Protein AF-A0A7X5Q384-F1 (afdb_monomer_lite)

pLDDT: mean 80.19, std 17.69, range [38.03, 97.31]

Secondary structure (DSSP, 8-state):
-------PPPP--THHHHHHHHHHHHHHHHHHHHHHHHHHHHHHHHSS--HHHHTT----HHHHHHHHHHHHHHHHHHHHHHHHHHHHHHHHHHHHHH-TTS-HHHHHHHHHH--TT--HHHHHHHHHHH--SHHHHHHHHHHHHHH--THHHHHHHHHHHHHHHHHHHHHHHHHHTHHHHHHHHHTTS--HHHHHHHHHHHHHS---HHHHHHHHHHHS-HHHHHHHHHHHHHHHHHHHHSSS-SS-TT--

Foldseek 3Di:
DDDDDDDDDDDDDPVVVVVVVVVVVVVVVVVVVVVVVVVVVVVVVVPPPDVVVVVVPPDDPVNVVVVVVVVVVVVVVVVVVVVLLVQLLVLLVVLCVVPVVSDSVLLVVLLVVDDPPDALVRNLVSLCVSPVQLLSSLSSLVSVLSSDDDPSNVSSVVNSVVSCVVCVLSNLLLVLLQVLLVVLVVVVLHHSSVLSVVLCCCLVDPDDPVVVLVVLCVSDPPVCSVVNVVSNVVSQVSLVPDPHRSDDPVSD

Sequence (252 aa):
MQDDFSTSPIEPTDASRIQKHQRADARKMSIAQEASKINMIKYGNEAAFNPVMMSRRFETLEEKRRREIDKKELEKAEDKKILAIEKVEEIAEEFNKRNAELEKRSLQLLYSHIKESDSQEEILRKAMQLFPDHSLADEALEFLDEATAGDLKGKVAQAKENLNETYGREVRAGRNINAQAQAFSEEGLGTPTGLRDLYRDITGNPRDATTLFGELNEMFNYEKMNTAIDFILHSLGADLKSKGPSIAPGEL

Radius of gyration: 35.06 Å; chains: 1; bounding box: 66×93×84 Å

Structure (mmCIF, N/CA/C/O backbone):
data_AF-A0A7X5Q384-F1
#
_entry.id   AF-A0A7X5Q384-F1
#
loop_
_atom_site.group_PDB
_atom_site.id
_atom_site.type_symbol
_atom_site.label_atom_id
_atom_site.label_alt_id
_atom_site.label_comp_id
_atom_site.label_asym_id
_atom_site.label_entity_id
_atom_site.label_seq_id
_atom_site.pdbx_PDB_ins_code
_atom_site.Cartn_x
_atom_site.Cartn_y
_atom_site.Cartn_z
_atom_site.occupancy
_atom_site.B_iso_or_equiv
_atom_site.auth_seq_id
_atom_site.auth_comp_id
_atom_site.auth_asym_id
_atom_site.auth_atom_id
_atom_site.pdbx_PDB_model_num
ATOM 1 N N . MET A 1 1 ? -32.090 -75.693 -30.589 1.00 39.69 1 MET A N 1
ATOM 2 C CA . MET A 1 1 ? -31.154 -75.841 -29.455 1.00 39.69 1 MET A CA 1
ATOM 3 C C . MET A 1 1 ? -30.911 -74.435 -28.940 1.00 39.69 1 MET A C 1
ATOM 5 O O . MET A 1 1 ? -30.371 -73.653 -29.705 1.00 39.69 1 MET A O 1
ATOM 9 N N . GLN A 1 2 ? -31.703 -74.028 -27.942 1.00 38.94 2 GLN A N 1
ATOM 10 C CA . GLN A 1 2 ? -31.341 -73.938 -26.506 1.00 38.94 2 GLN A CA 1
ATOM 11 C C . GLN A 1 2 ? -30.552 -72.652 -26.220 1.00 38.94 2 GLN A C 1
ATOM 13 O O . GLN A 1 2 ? -29.577 -72.402 -26.914 1.00 38.94 2 GLN A O 1
ATOM 18 N N . ASP A 1 3 ? -30.822 -71.828 -25.215 1.00 38.03 3 ASP A N 1
ATOM 19 C CA . ASP A 1 3 ? -31.974 -71.562 -24.342 1.00 38.03 3 ASP A CA 1
ATOM 20 C C . ASP A 1 3 ? -31.672 -70.188 -23.709 1.00 38.03 3 ASP A C 1
ATOM 22 O O . ASP A 1 3 ? -30.517 -69.892 -23.390 1.00 38.03 3 ASP A O 1
ATOM 26 N N . ASP A 1 4 ? -32.702 -69.359 -23.552 1.00 44.03 4 ASP A N 1
ATOM 27 C CA . ASP A 1 4 ? -32.692 -68.101 -22.798 1.00 44.03 4 ASP A CA 1
ATOM 28 C C . ASP A 1 4 ? -32.546 -68.378 -21.292 1.00 44.03 4 ASP A C 1
ATOM 30 O O . ASP A 1 4 ? -33.297 -69.183 -20.743 1.00 44.03 4 ASP A O 1
ATOM 34 N N . PHE A 1 5 ? -31.679 -67.643 -20.588 1.00 40.75 5 PHE A N 1
ATOM 35 C CA . PHE A 1 5 ? -31.782 -67.494 -19.130 1.00 40.75 5 PHE A CA 1
ATOM 36 C C . PHE A 1 5 ? -31.610 -66.034 -18.706 1.00 40.75 5 PHE A C 1
ATOM 38 O O . PHE A 1 5 ? -30.516 -65.524 -18.475 1.00 40.75 5 PHE A O 1
ATOM 45 N N . SER A 1 6 ? -32.765 -65.385 -18.576 1.00 38.75 6 SER A N 1
ATOM 46 C CA . SER A 1 6 ? -33.005 -64.195 -17.765 1.00 38.75 6 SER A CA 1
ATOM 47 C C . SER A 1 6 ? -32.899 -64.559 -16.278 1.00 38.75 6 SER A C 1
ATOM 49 O O . SER A 1 6 ? -33.625 -65.427 -15.795 1.00 38.75 6 SER A O 1
ATOM 51 N N . THR A 1 7 ? -32.012 -63.895 -15.532 1.00 40.41 7 THR A N 1
ATOM 52 C CA . THR A 1 7 ? -31.977 -63.953 -14.061 1.00 40.41 7 THR A CA 1
ATOM 53 C C . THR A 1 7 ? -32.490 -62.642 -13.477 1.00 40.41 7 THR A C 1
ATOM 55 O O . THR A 1 7 ? -31.772 -61.643 -13.423 1.00 40.41 7 THR A O 1
ATOM 58 N N . SER A 1 8 ? -33.746 -62.659 -13.035 1.00 42.25 8 SER A N 1
ATOM 59 C CA . SER A 1 8 ? -34.375 -61.608 -12.231 1.00 42.25 8 SER A CA 1
ATOM 60 C C . SER A 1 8 ? -33.854 -61.638 -10.779 1.00 42.25 8 SER A C 1
ATOM 62 O O . SER A 1 8 ? -33.733 -62.727 -10.213 1.00 42.25 8 SER A O 1
ATOM 64 N N . PRO A 1 9 ? -33.574 -60.490 -10.132 1.00 42.88 9 PRO A N 1
ATOM 65 C CA . PRO A 1 9 ? -33.229 -60.447 -8.711 1.00 42.88 9 PRO A CA 1
ATOM 66 C C . PRO A 1 9 ? -34.453 -60.685 -7.815 1.00 42.88 9 PRO A C 1
ATOM 68 O O . PRO A 1 9 ? -35.505 -60.076 -7.988 1.00 42.88 9 PRO A O 1
ATOM 71 N N . ILE A 1 10 ? -34.272 -61.575 -6.845 1.00 49.94 10 ILE A N 1
ATOM 72 C CA . ILE A 1 10 ? -35.254 -62.074 -5.877 1.00 49.94 10 ILE A CA 1
ATOM 73 C C . ILE A 1 10 ? -35.713 -60.943 -4.939 1.00 49.94 10 ILE A C 1
ATOM 75 O O . ILE A 1 10 ? -34.891 -60.320 -4.263 1.00 49.94 10 ILE A O 1
ATOM 79 N N . GLU A 1 11 ? -37.024 -60.699 -4.867 1.00 50.66 11 GLU A N 1
ATOM 80 C CA . GLU A 1 11 ? -37.616 -59.777 -3.893 1.00 50.66 11 GLU A CA 1
ATOM 81 C C . GLU A 1 11 ? -37.444 -60.292 -2.448 1.00 50.66 11 GLU A C 1
ATOM 83 O O . GLU A 1 11 ? -37.619 -61.485 -2.179 1.00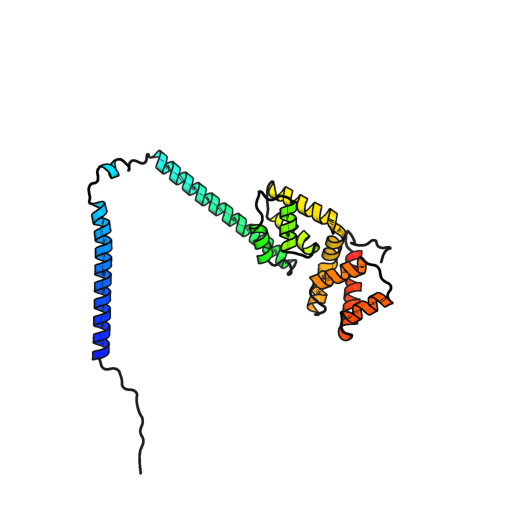 50.66 11 GLU A O 1
ATOM 88 N N . PRO A 1 12 ? -37.129 -59.416 -1.475 1.00 46.78 12 PRO A N 1
ATOM 89 C CA . PRO A 1 12 ? -36.990 -59.816 -0.083 1.00 46.78 12 PRO A CA 1
ATOM 90 C C . PRO A 1 12 ? -38.361 -60.139 0.532 1.00 46.78 12 PRO A C 1
ATOM 92 O O . PRO A 1 12 ? -39.192 -59.257 0.737 1.00 46.78 12 PRO A O 1
ATOM 95 N N . THR A 1 13 ? -38.558 -61.410 0.883 1.00 62.38 13 THR A N 1
ATOM 96 C CA . THR A 1 13 ? -39.747 -61.953 1.564 1.00 62.38 13 THR A CA 1
ATOM 97 C C . THR A 1 13 ? -40.137 -61.187 2.840 1.00 62.38 13 THR A C 1
ATOM 99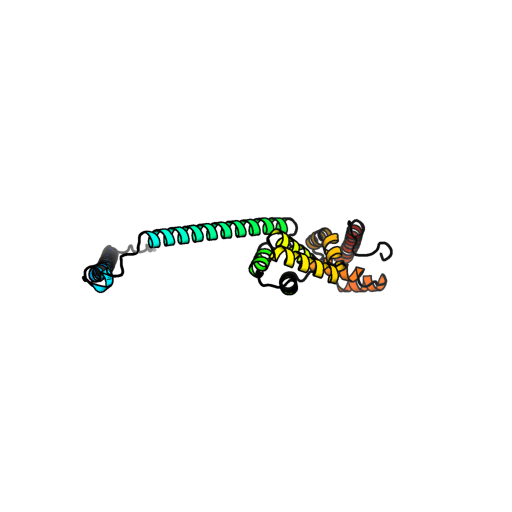 O O . THR A 1 13 ? -39.269 -60.754 3.615 1.00 62.38 13 THR A O 1
ATOM 102 N N . ASP A 1 14 ? -41.451 -61.114 3.094 1.00 57.09 14 ASP A N 1
ATOM 103 C CA . ASP A 1 14 ? -42.137 -60.390 4.183 1.00 57.09 14 ASP A CA 1
ATOM 104 C C . ASP A 1 14 ? -41.567 -60.610 5.595 1.00 57.09 14 ASP A C 1
ATOM 106 O O . ASP A 1 14 ? -41.603 -59.705 6.434 1.00 57.09 14 ASP A O 1
ATOM 110 N N . ALA A 1 15 ? -40.948 -61.763 5.863 1.00 54.31 15 ALA A N 1
ATOM 111 C CA . ALA A 1 15 ? -40.313 -62.057 7.149 1.00 54.31 15 ALA A CA 1
ATOM 112 C C . ALA A 1 15 ? -39.192 -61.059 7.517 1.00 54.31 15 ALA A C 1
ATOM 114 O O . ALA A 1 15 ? -39.023 -60.703 8.686 1.00 54.31 15 ALA A O 1
ATOM 115 N N . SER A 1 16 ? -38.458 -60.545 6.523 1.00 56.91 16 SER A N 1
ATOM 116 C CA . SER A 1 16 ? -37.367 -59.581 6.738 1.00 56.91 16 SER A CA 1
ATOM 117 C C . SER A 1 16 ? -37.870 -58.174 7.094 1.00 56.91 16 SER A C 1
ATOM 119 O O . SER A 1 16 ? -37.234 -57.455 7.873 1.00 56.91 16 SER A O 1
ATOM 121 N N . ARG A 1 17 ? -39.046 -57.788 6.577 1.00 56.91 17 ARG A N 1
ATOM 122 C CA . ARG A 1 17 ? -39.712 -56.513 6.886 1.00 56.91 17 ARG A CA 1
ATOM 123 C C . ARG A 1 17 ? -40.317 -56.534 8.287 1.00 56.91 17 ARG A C 1
ATOM 125 O O . ARG A 1 17 ? -40.135 -55.575 9.036 1.00 56.91 17 ARG A O 1
ATOM 132 N N . ILE A 1 18 ? -40.934 -57.651 8.675 1.00 57.88 18 ILE A N 1
ATOM 133 C CA . ILE A 1 18 ? -41.519 -57.836 10.011 1.00 57.88 18 ILE A CA 1
ATOM 134 C C . ILE A 1 18 ? -40.429 -57.777 11.094 1.00 57.88 18 ILE A C 1
ATOM 136 O O . ILE A 1 18 ? -40.592 -57.083 12.098 1.00 57.88 18 ILE A O 1
ATOM 140 N N . GLN A 1 19 ? -39.270 -58.405 10.870 1.00 61.34 19 GLN A N 1
ATOM 141 C CA . GLN A 1 19 ? -38.171 -58.384 11.843 1.00 61.34 19 GLN A CA 1
ATOM 142 C C . GLN A 1 19 ? -37.523 -56.993 11.992 1.00 61.34 19 GLN A C 1
ATOM 144 O O . GLN A 1 19 ? -37.125 -56.606 13.095 1.00 61.34 19 GLN A O 1
ATOM 149 N N . LYS A 1 20 ? -37.439 -56.206 10.908 1.00 58.88 20 LYS A N 1
ATOM 150 C CA . LYS A 1 20 ? -36.973 -54.809 10.970 1.00 58.88 20 LYS A CA 1
ATOM 151 C C . LYS A 1 20 ? -37.952 -53.908 11.725 1.00 58.88 20 LYS A C 1
ATOM 153 O O . LYS A 1 20 ? -37.496 -53.103 12.537 1.00 58.88 20 LYS A O 1
ATOM 158 N N . HIS A 1 21 ? -39.259 -54.070 11.513 1.00 57.31 21 HIS A N 1
ATOM 159 C CA . HIS A 1 21 ? -40.277 -53.314 12.249 1.00 57.31 21 HIS A CA 1
ATOM 160 C C . HIS A 1 21 ? -40.261 -53.632 13.748 1.00 57.31 21 HIS A C 1
ATOM 162 O O . HIS A 1 21 ? -40.163 -52.714 14.557 1.00 57.31 21 HIS A O 1
ATOM 168 N N . GLN A 1 22 ? -40.197 -54.912 14.127 1.00 62.97 22 GLN A N 1
ATOM 169 C CA . GLN A 1 22 ? -40.123 -55.309 15.540 1.00 62.97 22 GLN A CA 1
ATOM 170 C C . GLN A 1 22 ? -38.880 -54.750 16.255 1.00 62.97 22 GLN A C 1
ATOM 172 O O . GLN A 1 22 ? -38.960 -54.319 17.405 1.00 62.97 22 GLN A O 1
ATOM 177 N N . ARG A 1 23 ? -37.723 -54.694 15.577 1.00 61.34 23 ARG A N 1
ATOM 178 C CA . ARG A 1 23 ? -36.500 -54.086 16.138 1.00 61.34 23 ARG A CA 1
ATOM 179 C C . ARG A 1 23 ? -36.587 -52.563 16.249 1.00 61.34 23 ARG A C 1
ATOM 181 O O . ARG A 1 23 ? -36.025 -51.995 17.187 1.00 61.34 23 ARG A O 1
ATOM 188 N N . ALA A 1 24 ? -37.265 -51.901 15.313 1.00 61.38 24 ALA A N 1
ATOM 189 C CA . ALA A 1 24 ? -37.484 -50.459 15.366 1.00 61.38 24 ALA A CA 1
ATOM 190 C C . ALA A 1 24 ? -38.430 -50.078 16.516 1.00 61.38 24 ALA A C 1
ATOM 192 O O . ALA A 1 24 ? -38.145 -49.128 17.247 1.00 61.38 24 ALA A O 1
ATOM 193 N N . ASP A 1 25 ? -39.491 -50.854 16.732 1.00 63.56 25 ASP A N 1
ATOM 194 C CA . ASP A 1 25 ? -40.452 -50.615 17.811 1.00 63.56 25 ASP A CA 1
ATOM 195 C C . ASP A 1 25 ? -39.852 -50.919 19.191 1.00 63.56 25 ASP A C 1
ATOM 197 O O . ASP A 1 25 ? -40.018 -50.127 20.119 1.00 63.56 25 ASP A O 1
ATOM 201 N N . ALA A 1 26 ? -39.035 -51.973 19.312 1.00 63.28 26 ALA A N 1
ATOM 202 C CA . ALA A 1 26 ? -38.281 -52.254 20.536 1.00 63.28 26 ALA A CA 1
ATOM 203 C C . ALA A 1 26 ? -37.288 -51.128 20.889 1.00 63.28 26 ALA A C 1
ATOM 205 O O . ALA A 1 26 ? -37.165 -50.746 22.055 1.00 63.28 26 ALA A O 1
ATOM 206 N N . ARG A 1 27 ? -36.615 -50.535 19.889 1.00 63.00 27 ARG A N 1
ATOM 207 C CA . ARG A 1 27 ? -35.747 -49.362 20.099 1.00 63.00 27 ARG A CA 1
ATOM 208 C C . ARG A 1 27 ? -36.538 -48.127 20.523 1.00 63.00 27 ARG A C 1
ATOM 210 O O . ARG A 1 27 ? -36.104 -47.428 21.433 1.00 63.00 27 ARG A O 1
ATOM 217 N N . LYS A 1 28 ? -37.700 -47.868 19.917 1.00 59.84 28 LYS A N 1
ATOM 218 C CA . LYS A 1 28 ? -38.568 -46.750 20.321 1.00 59.84 28 LYS A CA 1
ATOM 219 C C . LYS A 1 28 ? -39.090 -46.920 21.750 1.00 59.84 28 LYS A C 1
ATOM 221 O O . LYS A 1 28 ? -39.085 -45.950 22.502 1.00 59.84 28 LYS A O 1
ATOM 226 N N . MET 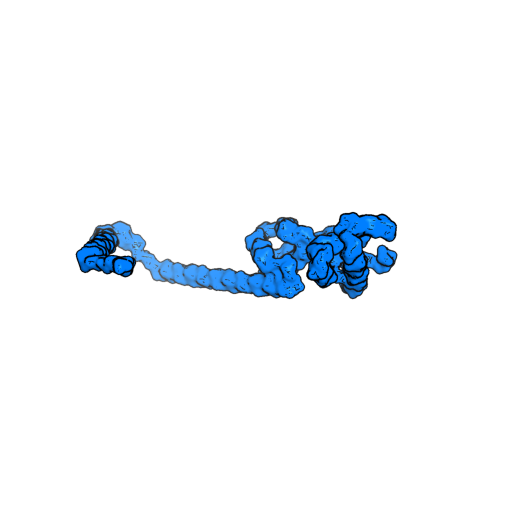A 1 29 ? -39.461 -48.138 22.153 1.00 59.69 29 MET A N 1
ATOM 227 C CA . MET A 1 29 ? -39.846 -48.444 23.538 1.00 59.69 29 MET A CA 1
ATOM 228 C C . MET A 1 29 ? -38.689 -48.256 24.527 1.00 59.69 29 MET A C 1
ATOM 230 O O . MET A 1 29 ? -38.899 -47.692 25.598 1.00 59.69 29 MET A O 1
ATOM 234 N N . SER A 1 30 ? -37.470 -48.664 24.167 1.00 62.75 30 SER A N 1
ATOM 235 C CA . SER A 1 30 ? -36.273 -48.451 24.993 1.00 62.75 30 SER A CA 1
ATOM 236 C C . SER A 1 30 ? -35.958 -46.964 25.178 1.00 62.75 30 SER A C 1
ATOM 238 O O . SER A 1 30 ? -35.746 -46.536 26.310 1.00 62.75 30 SER A O 1
ATOM 240 N N . ILE A 1 31 ? -36.005 -46.167 24.107 1.00 61.47 31 ILE A N 1
ATOM 241 C CA . ILE A 1 31 ? -35.766 -44.716 24.167 1.00 61.47 31 ILE A CA 1
ATOM 242 C C . ILE A 1 31 ? -36.864 -44.019 24.985 1.00 61.47 31 ILE A C 1
ATOM 244 O O . ILE A 1 31 ? -36.569 -43.139 25.791 1.00 61.47 31 ILE A O 1
ATOM 248 N N . ALA A 1 32 ? -38.127 -44.437 24.840 1.00 58.88 32 ALA A N 1
ATOM 249 C CA . ALA A 1 32 ? -39.230 -43.910 25.642 1.00 58.88 32 ALA A CA 1
ATOM 250 C C . ALA A 1 32 ? -39.088 -44.263 27.136 1.00 58.88 32 ALA A C 1
ATOM 252 O O . ALA A 1 32 ? -39.359 -43.423 27.994 1.00 58.88 32 ALA A O 1
ATOM 253 N N . GLN A 1 33 ? -38.611 -45.469 27.466 1.00 56.91 33 GLN A N 1
ATOM 254 C CA . GLN A 1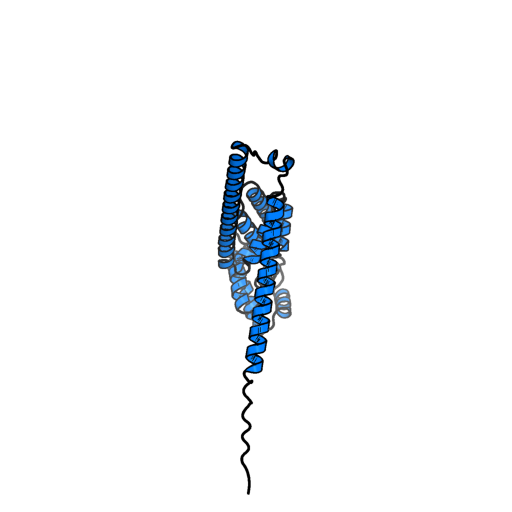 33 ? -38.318 -45.862 28.848 1.00 56.91 33 GLN A CA 1
ATOM 255 C C . GLN A 1 33 ? -37.128 -45.093 29.438 1.00 56.91 33 GLN A C 1
ATOM 257 O O . GLN A 1 33 ? -37.170 -44.720 30.610 1.00 56.91 33 GLN A O 1
ATOM 262 N N . GLU A 1 34 ? -36.089 -44.813 28.652 1.00 53.31 34 GLU A N 1
ATOM 263 C CA . GLU A 1 34 ? -34.950 -43.994 29.083 1.00 53.31 34 GLU A CA 1
ATOM 264 C C . GLU A 1 34 ? -35.347 -42.530 29.296 1.00 53.31 34 GLU A C 1
ATOM 266 O O . GLU A 1 34 ? -35.051 -41.963 30.347 1.00 53.31 34 GLU A O 1
ATOM 271 N N . ALA A 1 35 ? -36.116 -41.944 28.373 1.00 53.41 35 ALA A N 1
ATOM 272 C CA . ALA A 1 35 ? -36.674 -40.602 28.528 1.00 53.41 35 ALA A CA 1
ATOM 273 C C . ALA A 1 35 ? -37.601 -40.504 29.754 1.00 53.41 35 ALA A C 1
ATOM 275 O O . ALA A 1 35 ? -37.563 -39.515 30.489 1.00 53.41 35 ALA A O 1
ATOM 276 N N . SER A 1 36 ? -38.380 -41.557 30.034 1.00 55.72 36 SER A N 1
ATOM 277 C CA . SER A 1 36 ? -39.208 -41.637 31.239 1.00 55.72 36 SER A CA 1
ATOM 278 C C . SER A 1 36 ? -38.366 -41.712 32.514 1.00 55.72 36 SER A C 1
ATOM 280 O O . SER A 1 36 ? -38.717 -41.060 33.493 1.00 55.72 36 SER A O 1
ATOM 282 N N . LYS A 1 37 ? -37.246 -42.450 32.524 1.00 52.47 37 LYS A N 1
ATOM 283 C CA . LYS A 1 37 ? -36.323 -42.504 33.675 1.00 52.47 37 LYS A CA 1
ATOM 284 C C . LYS A 1 37 ? -35.621 -41.167 33.909 1.00 52.47 37 LYS A C 1
ATOM 286 O O . LYS A 1 37 ? -35.511 -40.741 35.054 1.00 52.47 37 LYS A O 1
ATOM 291 N N . ILE A 1 38 ? -35.209 -40.478 32.845 1.00 53.72 38 ILE A N 1
ATOM 292 C CA . ILE A 1 38 ? -34.577 -39.152 32.930 1.00 53.72 38 ILE A CA 1
ATOM 293 C C . ILE A 1 38 ? -35.567 -38.115 33.482 1.00 53.72 38 ILE A C 1
ATOM 295 O O . ILE A 1 38 ? -35.204 -37.330 34.359 1.00 53.72 38 ILE A O 1
ATOM 299 N N . ASN A 1 39 ? -36.834 -38.155 33.051 1.00 51.19 39 ASN A N 1
ATOM 300 C CA . ASN A 1 39 ? -37.877 -37.305 33.629 1.00 51.19 39 ASN A CA 1
ATOM 301 C C . ASN A 1 39 ? -38.172 -37.671 35.092 1.00 51.19 39 ASN A C 1
ATOM 303 O O . ASN A 1 39 ? -38.267 -36.777 35.927 1.00 51.19 39 ASN A O 1
ATOM 307 N N . MET A 1 40 ? -38.240 -38.957 35.447 1.00 47.94 40 MET A N 1
ATOM 308 C CA . MET A 1 40 ? -38.524 -39.380 36.825 1.00 47.94 40 MET A CA 1
ATOM 309 C C . MET A 1 40 ? -37.395 -39.021 37.807 1.00 47.94 40 MET A C 1
ATOM 311 O O . MET A 1 40 ? -37.673 -38.682 38.952 1.00 47.94 40 MET A O 1
ATOM 315 N N . ILE A 1 41 ? -36.132 -39.022 37.362 1.00 54.53 41 ILE A N 1
ATOM 316 C CA . ILE A 1 41 ? -34.984 -38.568 38.168 1.00 54.53 41 ILE A CA 1
ATOM 317 C C . ILE A 1 41 ? -35.003 -37.040 38.346 1.00 54.53 41 ILE A C 1
ATOM 319 O O . ILE A 1 41 ? -34.691 -36.551 39.432 1.00 54.53 41 ILE A O 1
ATOM 323 N N . LYS A 1 42 ? -35.436 -36.281 37.327 1.00 50.50 42 LYS A N 1
ATOM 324 C CA . LYS A 1 42 ? -35.652 -34.828 37.451 1.00 50.50 42 LYS A CA 1
ATOM 325 C C . LYS A 1 42 ? -36.738 -34.495 38.479 1.00 50.50 42 LYS A C 1
ATOM 327 O O . LYS A 1 42 ? -36.507 -33.645 39.331 1.00 50.50 42 LYS A O 1
ATOM 332 N N . TYR A 1 43 ? -37.861 -35.216 38.470 1.00 48.50 43 TYR A N 1
ATOM 333 C CA . TYR A 1 43 ? -38.946 -34.995 39.437 1.00 48.50 43 TYR A CA 1
ATOM 334 C C . TYR A 1 43 ? -38.660 -35.574 40.835 1.00 48.50 43 TYR A C 1
ATOM 336 O O . TYR A 1 43 ? -39.118 -35.017 41.831 1.00 48.50 43 TYR A O 1
ATOM 344 N N . GLY A 1 44 ? -37.864 -36.643 40.946 1.00 49.62 44 GLY A N 1
ATOM 345 C CA . GLY A 1 44 ? -37.469 -37.225 42.235 1.00 49.62 44 GLY A CA 1
ATOM 346 C C . GLY A 1 44 ? -36.568 -36.307 43.070 1.00 49.62 44 GLY A C 1
ATOM 347 O O . GLY A 1 44 ? -36.698 -36.269 44.292 1.00 49.62 44 GLY A O 1
ATOM 348 N N . ASN A 1 45 ? -35.714 -35.513 42.416 1.00 51.34 45 ASN A N 1
ATOM 349 C CA . ASN A 1 45 ? -34.866 -34.522 43.088 1.00 51.34 45 ASN A CA 1
ATOM 350 C C . ASN A 1 45 ? -35.586 -33.200 43.407 1.00 51.34 45 ASN A C 1
ATOM 352 O O . ASN A 1 45 ? -35.117 -32.456 44.266 1.00 51.34 45 ASN A O 1
ATOM 356 N N . GLU A 1 46 ? -36.719 -32.905 42.764 1.00 50.66 46 GLU A N 1
ATOM 357 C CA . GLU A 1 46 ? -37.546 -31.726 43.071 1.00 50.66 46 GLU A CA 1
ATOM 358 C C . GLU A 1 46 ? -38.610 -32.001 44.150 1.00 50.66 46 GLU A C 1
ATOM 360 O O . GLU A 1 46 ? -39.039 -31.073 44.833 1.00 50.66 46 GLU A O 1
ATOM 365 N N . ALA A 1 47 ? -39.002 -33.266 44.354 1.00 47.59 47 ALA A N 1
ATOM 366 C CA . ALA A 1 47 ? -39.989 -33.671 45.361 1.00 47.59 47 ALA A CA 1
ATOM 367 C C . ALA A 1 47 ? -39.398 -33.968 46.756 1.00 47.59 47 ALA A C 1
ATOM 369 O O . ALA A 1 47 ? -40.144 -34.152 47.719 1.00 47.59 47 ALA A O 1
ATOM 370 N N . ALA A 1 48 ? -38.070 -34.001 46.900 1.00 51.25 48 ALA A N 1
ATOM 371 C CA . ALA A 1 48 ? -37.428 -34.088 48.206 1.00 51.25 48 ALA A CA 1
ATOM 372 C C . ALA A 1 48 ? -37.490 -32.713 48.891 1.00 51.25 48 ALA A C 1
ATOM 374 O O . ALA A 1 48 ? -36.745 -31.795 48.548 1.00 51.25 48 ALA A O 1
ATOM 375 N N . PHE A 1 49 ? -38.393 -32.565 49.862 1.00 46.78 49 PHE A N 1
ATOM 376 C CA . PHE A 1 49 ? -38.518 -31.367 50.690 1.00 46.78 49 PHE A CA 1
ATOM 377 C C . PHE A 1 49 ? -37.214 -31.140 51.473 1.00 46.78 49 PHE A C 1
ATOM 379 O O . PHE A 1 49 ? -37.013 -31.684 52.556 1.00 46.78 49 PHE A O 1
ATOM 386 N N . ASN A 1 50 ? -36.296 -30.365 50.892 1.00 55.34 50 ASN A N 1
ATOM 387 C CA . ASN A 1 50 ? -35.042 -29.962 51.513 1.00 55.34 50 ASN A CA 1
ATOM 388 C C . ASN A 1 50 ? -35.205 -28.538 52.083 1.00 55.34 50 ASN A C 1
ATOM 390 O O . ASN A 1 50 ? -35.085 -27.562 51.332 1.00 55.34 50 ASN A O 1
ATOM 394 N N . PRO A 1 51 ? -35.474 -28.380 53.393 1.00 54.91 51 PRO A N 1
ATOM 395 C CA . PRO A 1 51 ? -35.743 -27.076 54.005 1.00 54.91 51 PRO A CA 1
ATOM 396 C C . PRO A 1 51 ? -34.562 -26.092 53.890 1.00 54.91 51 PRO A C 1
ATOM 398 O O . PRO A 1 51 ? -34.765 -24.881 53.949 1.00 54.91 51 PRO A O 1
ATOM 401 N N . VAL A 1 52 ? -33.344 -26.583 53.635 1.00 57.62 52 VAL A N 1
ATOM 402 C CA . VAL A 1 52 ? -32.128 -25.768 53.455 1.00 57.62 52 VAL A CA 1
ATOM 403 C C . VAL A 1 52 ? -32.011 -25.179 52.035 1.00 57.62 52 VAL A C 1
ATOM 405 O O . VAL A 1 52 ? -31.335 -24.173 51.834 1.00 57.62 52 VAL A O 1
ATOM 408 N N . MET A 1 53 ? -32.699 -25.750 51.039 1.00 51.41 53 MET A N 1
ATOM 409 C CA . MET A 1 53 ? -32.739 -25.218 49.664 1.00 51.41 53 MET A CA 1
ATOM 410 C C . MET A 1 53 ? -33.856 -24.177 49.462 1.00 51.41 53 MET A C 1
ATOM 412 O O . MET A 1 53 ? -33.761 -23.344 48.562 1.00 51.41 53 MET A O 1
ATOM 416 N N . MET A 1 54 ? -34.890 -24.182 50.313 1.00 49.41 54 MET A N 1
ATOM 417 C CA . MET A 1 54 ? -35.975 -23.185 50.309 1.00 49.41 54 MET A CA 1
ATOM 418 C C . MET A 1 54 ? -35.583 -21.873 51.003 1.00 49.41 54 MET A C 1
ATOM 420 O O . MET A 1 54 ? -36.023 -20.808 50.576 1.00 49.41 54 MET A O 1
ATOM 424 N N . SER A 1 55 ? -34.697 -21.909 52.006 1.00 51.66 55 SER A N 1
ATOM 425 C CA . SER A 1 55 ? -34.169 -20.691 52.648 1.00 51.66 55 SER A CA 1
ATOM 426 C C . SER A 1 55 ? -33.204 -19.892 51.760 1.00 51.66 55 SER A C 1
ATOM 428 O O . SER A 1 55 ? -32.892 -18.747 52.069 1.00 51.66 55 SER A O 1
ATOM 430 N N . ARG A 1 56 ? -32.762 -20.465 50.631 1.00 54.94 56 ARG A N 1
ATOM 431 C CA . ARG A 1 56 ? -31.873 -19.826 49.644 1.00 54.94 56 ARG A CA 1
ATOM 432 C C . ARG A 1 56 ? -32.600 -19.271 48.409 1.00 54.94 56 ARG A C 1
ATOM 434 O O . ARG A 1 56 ? -31.941 -18.876 47.456 1.00 54.94 56 ARG A O 1
ATOM 441 N N . ARG A 1 57 ? -33.941 -19.266 48.390 1.00 53.38 57 ARG A N 1
ATOM 442 C CA . ARG A 1 57 ? -34.757 -18.957 47.193 1.00 53.38 57 ARG A CA 1
ATOM 443 C C . ARG A 1 57 ? -35.608 -17.688 47.272 1.00 53.38 57 ARG A C 1
ATOM 445 O O . ARG A 1 57 ? -36.465 -17.482 46.417 1.00 53.38 57 ARG A O 1
ATOM 452 N N . PHE A 1 58 ? -35.357 -16.815 48.240 1.00 52.72 58 PHE A N 1
ATOM 453 C CA . PHE A 1 58 ? -35.911 -15.462 48.220 1.00 52.72 58 PHE A CA 1
ATOM 454 C C . PHE A 1 58 ? -34.860 -14.500 47.681 1.00 52.72 58 PHE A C 1
ATOM 456 O O . PHE A 1 58 ? -34.248 -13.750 48.429 1.00 52.72 58 PHE A O 1
ATOM 463 N N . GLU A 1 59 ? -34.647 -14.551 46.365 1.00 58.00 59 GLU A N 1
ATOM 464 C CA . GLU A 1 59 ? -34.059 -13.405 45.675 1.00 58.00 59 GLU A CA 1
ATOM 465 C C . GLU A 1 59 ? -35.035 -12.243 45.810 1.00 58.00 59 GLU A C 1
ATOM 467 O O . GLU A 1 59 ? -36.227 -12.359 45.490 1.00 58.00 59 GLU A O 1
ATOM 472 N N . THR A 1 60 ? -34.534 -11.134 46.328 1.00 68.44 60 THR A N 1
ATOM 473 C CA . THR A 1 60 ? -35.315 -9.914 46.497 1.00 68.44 60 THR A CA 1
ATOM 474 C C . THR A 1 60 ? -35.778 -9.400 45.128 1.00 68.44 60 THR A C 1
ATOM 476 O O . THR A 1 60 ? -35.147 -9.636 44.093 1.00 68.44 60 THR A O 1
ATOM 479 N N . LEU A 1 61 ? -36.901 -8.676 45.083 1.00 61.75 61 LEU A N 1
ATOM 480 C CA . LEU A 1 61 ? -37.367 -8.033 43.844 1.00 61.75 61 LEU A CA 1
ATOM 481 C C . LEU A 1 61 ? -36.301 -7.090 43.246 1.00 61.75 61 LEU A C 1
ATOM 483 O O . LEU A 1 61 ? -36.260 -6.911 42.028 1.00 61.75 61 LEU A O 1
ATOM 487 N N . GLU A 1 62 ? -35.418 -6.535 44.083 1.00 63.66 62 GLU A N 1
ATOM 488 C CA . GLU A 1 62 ? -34.257 -5.753 43.651 1.00 63.66 62 GLU A CA 1
ATOM 489 C C . GLU A 1 62 ? -33.200 -6.593 42.927 1.00 63.66 62 GLU A C 1
ATOM 491 O O . GLU A 1 62 ? -32.723 -6.165 41.879 1.00 63.66 62 GLU A O 1
ATOM 496 N N . GLU A 1 63 ? -32.869 -7.796 43.404 1.00 70.00 63 GLU A N 1
ATOM 497 C CA . GLU A 1 63 ? -31.906 -8.687 42.736 1.00 70.00 63 GLU A CA 1
ATOM 498 C C . GLU A 1 63 ? -32.409 -9.167 41.369 1.00 70.00 63 GLU A C 1
ATOM 500 O O . GLU A 1 63 ? -31.631 -9.237 40.414 1.00 70.00 63 GLU A O 1
ATOM 505 N N . LYS A 1 64 ? -33.719 -9.421 41.234 1.00 66.25 64 LYS A N 1
ATOM 506 C CA . LYS A 1 64 ? -34.333 -9.729 39.930 1.00 66.25 64 LYS A CA 1
ATOM 507 C C . LYS A 1 64 ? -34.269 -8.542 38.971 1.00 66.25 64 LYS A C 1
ATOM 509 O O . LYS A 1 64 ? -33.893 -8.724 37.816 1.00 66.25 64 LYS A O 1
ATOM 514 N N . ARG A 1 65 ? -34.570 -7.326 39.448 1.00 66.25 65 ARG A N 1
ATOM 515 C CA . ARG A 1 65 ? -34.417 -6.100 38.645 1.00 66.25 65 ARG A CA 1
ATOM 516 C C . ARG A 1 65 ? -32.967 -5.865 38.231 1.00 66.25 65 ARG A C 1
ATOM 518 O O . ARG A 1 65 ? -32.737 -5.536 37.075 1.00 66.25 65 ARG A O 1
ATOM 525 N N . ARG A 1 66 ? -32.001 -6.063 39.134 1.00 68.12 66 ARG A N 1
ATOM 526 C CA . ARG A 1 66 ? -30.566 -5.932 38.832 1.00 68.12 66 ARG A CA 1
ATOM 527 C C . ARG A 1 66 ? -30.134 -6.899 37.735 1.00 68.12 66 ARG A C 1
ATOM 529 O O . ARG A 1 66 ? -29.545 -6.450 36.767 1.00 68.12 66 ARG A O 1
ATOM 536 N N . ARG A 1 67 ? -30.523 -8.177 37.802 1.00 69.69 67 ARG A N 1
ATOM 537 C CA . ARG A 1 67 ? -30.212 -9.145 36.732 1.00 69.69 67 ARG A CA 1
ATOM 538 C C . ARG A 1 67 ? -30.864 -8.813 35.396 1.00 69.69 67 ARG A C 1
ATOM 540 O O . ARG A 1 67 ? -30.253 -9.048 34.363 1.00 69.69 67 ARG A O 1
ATOM 547 N N . GLU A 1 68 ? -32.093 -8.298 35.388 1.00 68.56 68 GLU A N 1
ATOM 548 C CA . GLU A 1 68 ? -32.728 -7.850 34.142 1.00 68.56 68 GLU A CA 1
ATOM 549 C C . GLU A 1 68 ? -32.039 -6.615 33.551 1.00 68.56 68 GLU A C 1
ATOM 551 O O . GLU A 1 68 ? -31.956 -6.499 32.330 1.00 68.56 68 GLU A O 1
ATOM 556 N N . ILE A 1 69 ? -31.539 -5.709 34.396 1.00 70.88 69 ILE A N 1
ATOM 557 C CA . ILE A 1 69 ? -30.734 -4.560 33.969 1.00 70.88 69 ILE A CA 1
ATOM 558 C C . ILE A 1 69 ? -29.391 -5.049 33.426 1.00 70.88 69 ILE A C 1
ATOM 560 O O . ILE A 1 69 ? -29.083 -4.733 32.285 1.00 70.88 69 ILE A O 1
ATOM 564 N N . ASP A 1 70 ? -28.668 -5.895 34.163 1.00 72.69 70 ASP A N 1
ATOM 565 C CA . ASP A 1 70 ? -27.386 -6.466 33.737 1.00 72.69 70 ASP A CA 1
ATOM 566 C C . ASP A 1 70 ? -27.536 -7.243 32.418 1.00 72.69 70 ASP A C 1
ATOM 568 O O . ASP A 1 70 ? -26.712 -7.116 31.517 1.00 72.69 70 ASP A O 1
ATOM 572 N N . LYS A 1 71 ? -28.630 -8.002 32.253 1.00 71.50 71 LYS A N 1
ATOM 573 C CA . LYS A 1 71 ? -28.925 -8.726 31.010 1.00 71.50 71 LYS A CA 1
ATOM 574 C C . LYS A 1 71 ? -29.235 -7.780 29.847 1.00 71.50 71 LYS A C 1
ATOM 576 O O . LYS A 1 71 ? -28.730 -7.994 28.753 1.00 71.50 71 LYS A O 1
ATOM 581 N N . LYS A 1 72 ? -30.010 -6.714 30.076 1.00 68.81 72 LYS A N 1
ATOM 582 C CA . LYS A 1 72 ? -30.272 -5.680 29.059 1.00 68.81 72 LYS A CA 1
ATOM 583 C C . LYS A 1 72 ? -29.027 -4.859 28.723 1.00 68.81 72 LYS A C 1
ATOM 585 O O . LYS A 1 72 ? -28.906 -4.389 27.597 1.00 68.81 72 LYS A O 1
ATOM 590 N N . GLU A 1 73 ? -28.127 -4.641 29.677 1.00 67.94 73 GLU A N 1
ATOM 591 C CA . GLU A 1 73 ? -26.844 -3.978 29.432 1.00 67.94 73 GLU A CA 1
ATOM 592 C C . GLU A 1 73 ? -25.888 -4.877 28.647 1.00 67.94 73 GLU A C 1
ATOM 594 O O . GLU A 1 73 ? -25.233 -4.382 27.732 1.00 67.94 73 GLU A O 1
ATOM 599 N N . LEU A 1 74 ? -25.873 -6.185 28.925 1.00 66.31 74 LEU A N 1
ATOM 600 C CA . LEU A 1 74 ? -25.159 -7.184 28.128 1.00 66.31 74 LEU A CA 1
ATOM 601 C C . LEU A 1 74 ? -25.701 -7.260 26.696 1.00 66.31 74 LEU A C 1
ATOM 603 O O . LEU A 1 74 ? -24.913 -7.132 25.768 1.00 66.31 74 LEU A O 1
ATOM 607 N N . GLU A 1 75 ? -27.021 -7.364 26.508 1.00 67.06 75 GLU A N 1
ATOM 608 C CA . GLU A 1 75 ? -27.656 -7.363 25.177 1.00 67.06 75 GLU A CA 1
ATOM 609 C C . GLU A 1 75 ? -27.328 -6.067 24.410 1.00 67.06 75 GLU A C 1
ATOM 611 O O . GLU A 1 75 ? -26.863 -6.113 23.277 1.00 67.06 75 GLU A O 1
ATOM 616 N N . LYS A 1 76 ? -27.423 -4.894 25.056 1.00 62.94 76 LYS A N 1
ATOM 617 C CA . LYS A 1 76 ? -27.017 -3.617 24.438 1.00 62.94 76 LYS A CA 1
ATOM 618 C C . LYS A 1 76 ? -25.522 -3.539 24.123 1.00 62.94 76 LYS A C 1
ATOM 620 O O . LYS A 1 76 ? -25.134 -2.834 23.191 1.00 62.94 76 LYS A O 1
ATOM 625 N N . ALA A 1 77 ? -24.668 -4.163 24.931 1.00 61.06 77 ALA A N 1
ATOM 626 C CA . ALA A 1 77 ? -23.230 -4.205 24.688 1.00 61.06 77 ALA A CA 1
ATOM 627 C C . ALA A 1 77 ? -22.885 -5.160 23.537 1.00 61.06 77 ALA A C 1
ATOM 629 O O . ALA A 1 77 ? -21.991 -4.853 22.750 1.00 61.06 77 ALA A O 1
ATOM 630 N N . GLU A 1 78 ? -23.601 -6.277 23.414 1.00 60.72 78 GLU A N 1
ATOM 631 C CA . GLU A 1 78 ? -23.507 -7.199 22.281 1.00 60.72 78 GLU A CA 1
ATOM 632 C C . GLU A 1 78 ? -23.986 -6.531 20.988 1.00 60.72 78 GLU A C 1
ATOM 634 O O . GLU A 1 78 ? -23.228 -6.509 20.020 1.00 60.72 78 GLU A O 1
ATOM 639 N N . ASP A 1 79 ? -25.139 -5.856 20.996 1.00 56.72 79 ASP A N 1
ATOM 640 C CA . ASP A 1 79 ? -25.652 -5.106 19.839 1.00 56.72 79 ASP A CA 1
ATOM 641 C C . ASP A 1 79 ? -24.661 -4.030 19.365 1.00 56.72 79 ASP A C 1
ATOM 643 O O . ASP A 1 79 ? -24.394 -3.883 18.171 1.00 56.72 79 ASP A O 1
ATOM 647 N N . LYS A 1 80 ? -24.050 -3.289 20.302 1.00 63.72 80 LYS A N 1
ATOM 648 C CA . LYS A 1 80 ? -23.020 -2.285 19.981 1.00 63.72 80 LYS A CA 1
ATOM 649 C C . LYS A 1 80 ? -21.760 -2.903 19.381 1.00 63.72 80 LYS A C 1
ATOM 651 O O . LYS A 1 80 ? -21.157 -2.291 18.502 1.00 63.72 80 LYS A O 1
ATOM 656 N N . LYS A 1 81 ? -21.345 -4.081 19.855 1.00 63.47 81 LYS A N 1
ATOM 657 C CA . LYS A 1 81 ? -20.192 -4.799 19.297 1.00 63.47 81 LYS A CA 1
ATOM 658 C C . LYS A 1 81 ? -20.488 -5.313 17.892 1.00 63.47 81 LYS A C 1
ATOM 660 O O . LYS A 1 81 ? -19.632 -5.170 17.029 1.00 63.47 81 LYS A O 1
ATOM 665 N N . ILE A 1 82 ? -21.684 -5.845 17.650 1.00 62.41 82 ILE A N 1
ATOM 666 C CA . ILE A 1 82 ? -22.108 -6.310 16.322 1.00 62.41 82 ILE A CA 1
ATOM 667 C C . ILE A 1 82 ? -22.112 -5.140 15.329 1.00 62.41 82 ILE A C 1
ATOM 669 O O . ILE A 1 82 ? -21.466 -5.228 14.291 1.00 62.41 82 ILE A O 1
ATOM 673 N N . LEU A 1 83 ? -22.706 -4.000 15.700 1.00 60.84 83 LEU A N 1
ATOM 674 C CA . LEU A 1 83 ? -22.700 -2.780 14.880 1.00 60.84 83 LEU A CA 1
ATOM 675 C C . LEU A 1 83 ? -21.287 -2.250 14.586 1.00 60.84 83 LEU A C 1
ATOM 677 O O . LEU A 1 83 ? -21.046 -1.682 13.524 1.00 60.84 83 LEU A O 1
ATOM 681 N N . ALA A 1 84 ? -20.348 -2.391 15.526 1.00 72.69 84 ALA A N 1
ATOM 682 C CA . ALA A 1 84 ? -18.957 -2.011 15.297 1.00 72.69 84 ALA A CA 1
ATOM 683 C C . ALA A 1 84 ? -18.271 -2.961 14.303 1.00 72.69 84 ALA A C 1
ATOM 685 O O . ALA A 1 84 ? -17.556 -2.497 1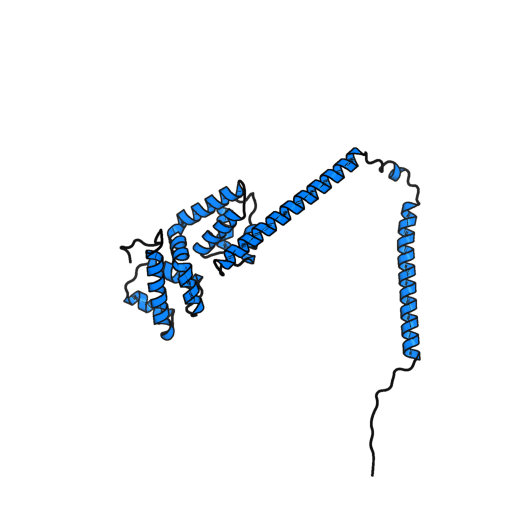3.422 1.00 72.69 84 ALA A O 1
ATOM 686 N N . ILE A 1 85 ? -18.528 -4.268 14.401 1.00 76.81 85 ILE A N 1
ATOM 687 C CA . ILE A 1 85 ? -17.975 -5.274 13.485 1.00 76.81 85 ILE A CA 1
ATOM 688 C C . ILE A 1 85 ? -18.513 -5.075 12.062 1.00 76.81 85 ILE A C 1
ATOM 690 O O . ILE A 1 85 ? -17.725 -5.097 11.122 1.00 76.81 85 ILE A O 1
ATOM 694 N N . GLU A 1 86 ? -19.813 -4.818 11.902 1.00 79.62 86 GLU A N 1
ATOM 695 C CA . GLU A 1 86 ? -20.427 -4.550 10.592 1.00 79.62 86 GLU A CA 1
ATOM 696 C C . GLU A 1 86 ? -19.815 -3.315 9.917 1.00 79.62 86 GLU A C 1
ATOM 698 O O . GLU A 1 86 ? -19.480 -3.355 8.736 1.00 79.62 86 GLU A O 1
ATOM 703 N N . LYS A 1 87 ? -19.582 -2.237 10.677 1.00 84.62 87 LYS A N 1
ATOM 704 C CA . LYS A 1 87 ? -18.910 -1.036 10.156 1.00 84.62 87 LYS A CA 1
ATOM 705 C C . LYS A 1 87 ? -17.477 -1.311 9.722 1.00 84.62 87 LYS A C 1
ATOM 707 O O . LYS A 1 87 ? -17.060 -0.866 8.661 1.00 84.62 87 LYS A O 1
ATOM 712 N N . VAL A 1 88 ? -16.717 -2.049 10.529 1.00 86.62 88 VAL A N 1
ATOM 713 C CA . VAL A 1 88 ? -15.341 -2.437 10.179 1.00 86.62 88 VAL A CA 1
ATOM 714 C C . VAL A 1 88 ? -15.336 -3.290 8.910 1.00 86.62 88 VAL A C 1
ATOM 716 O O . VAL A 1 88 ? -14.447 -3.156 8.072 1.00 86.62 88 VAL A O 1
ATOM 719 N N . GLU A 1 89 ? -16.338 -4.153 8.750 1.00 89.12 89 GLU A N 1
ATOM 720 C CA . GLU A 1 89 ? -16.498 -4.988 7.570 1.00 89.12 89 GLU A CA 1
ATOM 721 C C . GLU A 1 89 ? -16.809 -4.180 6.302 1.00 89.12 89 GLU A C 1
ATOM 723 O O . GLU A 1 89 ? -16.216 -4.457 5.256 1.00 89.12 89 GLU A O 1
ATOM 728 N N . GLU A 1 90 ? -17.689 -3.184 6.399 1.00 90.38 90 GLU A N 1
ATOM 729 C CA . GLU A 1 90 ? -18.028 -2.266 5.307 1.00 90.38 90 GLU A CA 1
ATOM 730 C C . GLU A 1 90 ? -16.805 -1.452 4.867 1.00 90.38 90 GLU A C 1
ATOM 732 O O . GLU A 1 90 ? -16.460 -1.455 3.685 1.00 90.38 90 GLU A O 1
ATOM 737 N N . ILE A 1 91 ? -16.079 -0.853 5.820 1.00 90.31 91 ILE A N 1
ATOM 738 C CA . ILE A 1 91 ? -14.859 -0.085 5.532 1.00 90.31 91 ILE A CA 1
ATOM 739 C C . ILE A 1 91 ? -13.807 -0.998 4.882 1.00 90.31 91 ILE A C 1
ATOM 741 O O . ILE A 1 91 ? -13.226 -0.648 3.857 1.00 90.31 91 ILE A O 1
ATOM 745 N N . ALA A 1 92 ? -13.592 -2.209 5.408 1.00 91.06 92 ALA A N 1
ATOM 746 C CA . ALA A 1 92 ? -12.640 -3.152 4.816 1.00 91.06 92 ALA A CA 1
ATOM 747 C C . ALA A 1 92 ? -13.019 -3.535 3.373 1.00 91.06 92 ALA A C 1
ATOM 749 O O . ALA A 1 92 ? -12.146 -3.748 2.531 1.00 91.06 92 ALA A O 1
ATOM 750 N N . GLU A 1 93 ? -14.315 -3.620 3.067 1.00 92.50 93 GLU A N 1
ATOM 751 C CA . GLU A 1 93 ? -14.792 -3.888 1.713 1.00 92.50 93 GLU A CA 1
ATOM 752 C C . GLU A 1 93 ? -14.592 -2.695 0.771 1.00 92.50 93 GLU A C 1
ATOM 754 O O . GLU A 1 93 ? -14.231 -2.892 -0.390 1.00 92.50 93 GLU A O 1
ATOM 759 N N . GLU A 1 94 ? -14.777 -1.465 1.251 1.00 92.25 94 GLU A N 1
ATOM 760 C CA . GLU A 1 94 ? -14.456 -0.271 0.470 1.00 92.25 94 GLU A CA 1
ATOM 761 C C . GLU A 1 94 ? -12.968 -0.184 0.128 1.00 92.25 94 GLU A C 1
ATOM 763 O O . GLU A 1 94 ? -12.629 0.112 -1.018 1.00 92.25 94 GLU A O 1
ATOM 768 N N . PHE A 1 95 ? -12.083 -0.469 1.086 1.00 92.38 95 PHE A N 1
ATOM 769 C CA . PHE A 1 95 ? -10.637 -0.467 0.847 1.00 92.38 95 PHE A CA 1
ATOM 770 C C . PHE A 1 95 ? -10.229 -1.551 -0.156 1.00 92.38 95 PHE A C 1
ATOM 772 O O . PHE A 1 95 ? -9.491 -1.253 -1.093 1.00 92.38 95 PHE A O 1
ATOM 779 N N . ASN A 1 96 ? -10.786 -2.760 -0.045 1.00 93.25 96 ASN A N 1
ATOM 780 C CA . ASN A 1 96 ? -10.538 -3.836 -1.009 1.00 93.25 96 ASN A CA 1
ATOM 781 C C . ASN A 1 96 ? -11.033 -3.475 -2.428 1.00 93.25 96 ASN A C 1
ATOM 783 O O . ASN A 1 96 ? -10.364 -3.735 -3.423 1.00 93.25 96 ASN A O 1
ATOM 787 N N . LYS A 1 97 ? -12.187 -2.799 -2.549 1.00 91.50 97 LYS A N 1
ATOM 788 C CA . LYS A 1 97 ? -12.697 -2.320 -3.851 1.00 91.50 97 LYS A CA 1
ATOM 789 C C . LYS A 1 97 ? -11.784 -1.281 -4.502 1.00 91.50 97 LYS A C 1
ATOM 791 O O . LYS A 1 97 ? -11.726 -1.219 -5.727 1.00 91.50 97 LYS A O 1
ATOM 796 N N . ARG A 1 98 ? -11.118 -0.443 -3.702 1.00 89.56 98 ARG A N 1
ATOM 797 C CA . ARG A 1 98 ? -10.156 0.558 -4.192 1.00 89.56 98 ARG A CA 1
ATOM 798 C C . ARG A 1 98 ? -8.814 -0.084 -4.545 1.00 89.56 98 ARG A C 1
ATOM 800 O O . ARG A 1 98 ? -8.183 0.339 -5.508 1.00 89.56 98 ARG A O 1
ATOM 807 N N . ASN A 1 99 ? -8.387 -1.079 -3.772 1.00 90.62 99 ASN A N 1
ATOM 808 C CA . ASN A 1 99 ? -7.115 -1.764 -3.936 1.00 90.62 99 ASN A CA 1
ATOM 809 C C . ASN A 1 99 ? -7.264 -3.256 -3.604 1.00 90.62 99 ASN A C 1
ATOM 811 O O . ASN A 1 99 ? -7.362 -3.628 -2.436 1.00 90.62 99 ASN A O 1
ATOM 815 N N . ALA A 1 100 ? -7.219 -4.108 -4.632 1.00 89.88 100 ALA A N 1
ATOM 816 C CA . ALA A 1 100 ? -7.384 -5.555 -4.482 1.00 89.88 100 ALA A CA 1
ATOM 817 C C . ALA A 1 100 ? -6.276 -6.217 -3.638 1.00 89.88 100 ALA A C 1
ATOM 819 O O . ALA A 1 100 ? -6.454 -7.323 -3.138 1.00 89.88 100 ALA A O 1
ATOM 820 N N . GLU A 1 101 ? -5.132 -5.552 -3.450 1.00 91.06 101 GLU A N 1
ATOM 821 C CA . GLU A 1 101 ? -4.054 -6.052 -2.589 1.00 91.06 101 GLU A CA 1
ATOM 822 C C . GLU A 1 101 ? -4.381 -5.900 -1.095 1.00 91.06 101 GLU A C 1
ATOM 824 O O . GLU A 1 101 ? -3.805 -6.592 -0.251 1.00 91.06 101 GLU A O 1
ATOM 829 N N . LEU A 1 102 ? -5.343 -5.037 -0.752 1.00 91.31 102 LEU A N 1
ATOM 830 C CA . LEU A 1 102 ? -5.877 -4.887 0.598 1.00 91.31 102 LEU A CA 1
ATOM 831 C C . LEU A 1 102 ? -7.037 -5.854 0.824 1.00 91.31 102 LEU A C 1
ATOM 833 O O . LEU A 1 102 ? -8.199 -5.477 0.982 1.00 91.31 102 LEU A O 1
ATOM 837 N N . GLU A 1 103 ? -6.693 -7.136 0.871 1.00 92.31 103 GLU A N 1
ATOM 838 C CA . GLU A 1 103 ? -7.650 -8.208 1.108 1.00 92.31 103 GLU A CA 1
ATOM 839 C C . GLU A 1 103 ? -8.462 -7.969 2.388 1.00 92.31 103 GLU A C 1
ATOM 841 O O . GLU A 1 103 ? -7.918 -7.825 3.490 1.00 92.31 103 GLU A O 1
ATOM 846 N N . LYS A 1 104 ? -9.794 -8.016 2.259 1.00 92.62 104 LYS A N 1
ATOM 847 C CA . LYS A 1 104 ? -10.749 -7.786 3.360 1.00 92.62 104 LYS A CA 1
ATOM 848 C C . LYS A 1 104 ? -10.413 -8.612 4.606 1.00 92.62 104 LYS A C 1
ATOM 850 O O . LYS A 1 104 ? -10.459 -8.109 5.726 1.00 92.62 104 LYS A O 1
ATOM 855 N N . ARG A 1 105 ? -10.033 -9.881 4.416 1.00 91.00 105 ARG A N 1
ATOM 856 C CA . ARG A 1 105 ? -9.653 -10.784 5.516 1.00 91.00 105 ARG A CA 1
ATOM 857 C C . ARG A 1 105 ? -8.382 -10.333 6.230 1.00 91.00 105 ARG A C 1
ATOM 859 O O . ARG A 1 105 ? -8.315 -10.452 7.448 1.00 91.00 105 ARG A O 1
ATOM 866 N N . SER A 1 106 ? -7.399 -9.815 5.499 1.00 91.94 106 SER A N 1
ATOM 867 C CA . SER A 1 106 ? -6.143 -9.315 6.066 1.00 91.94 106 SER A CA 1
ATOM 868 C C . SER A 1 106 ? -6.373 -8.039 6.876 1.00 91.94 106 SER A C 1
ATOM 870 O O . SER A 1 106 ? -5.846 -7.918 7.979 1.00 91.94 106 SER A O 1
ATOM 872 N N . LEU A 1 107 ? -7.231 -7.131 6.396 1.00 92.44 107 LEU A N 1
ATOM 873 C CA . LEU A 1 107 ? -7.635 -5.929 7.137 1.00 92.44 107 LEU A CA 1
ATOM 874 C C . LEU A 1 107 ? -8.409 -6.272 8.421 1.00 92.44 107 LEU A C 1
ATOM 876 O O . LEU A 1 107 ? -8.103 -5.755 9.496 1.00 92.44 107 LEU A O 1
ATOM 880 N N . GLN A 1 108 ? -9.362 -7.205 8.343 1.00 91.50 108 GLN A N 1
ATOM 881 C CA . GLN A 1 108 ? -10.082 -7.708 9.520 1.00 91.50 108 GLN A CA 1
ATOM 882 C C . GLN A 1 108 ? -9.137 -8.385 10.521 1.00 91.50 108 GLN A C 1
ATOM 884 O O . GLN A 1 108 ? -9.261 -8.192 11.734 1.00 91.50 108 GLN A O 1
ATOM 889 N N . LEU A 1 109 ? -8.169 -9.160 10.022 1.00 92.06 109 LEU A N 1
ATOM 890 C CA . LEU A 1 109 ? -7.153 -9.793 10.852 1.00 92.06 109 LEU A CA 1
ATOM 891 C C . LEU A 1 109 ? -6.319 -8.733 11.573 1.00 92.06 109 LEU A C 1
ATOM 893 O O . LEU A 1 109 ? -6.172 -8.827 12.791 1.00 92.06 109 LEU A O 1
ATOM 897 N N . LEU A 1 110 ? -5.854 -7.704 10.862 1.00 92.44 110 LEU A N 1
ATOM 898 C CA . LEU A 1 110 ? -5.115 -6.585 11.445 1.00 92.44 110 LEU A CA 1
ATOM 899 C C . LEU A 1 110 ? -5.919 -5.904 12.559 1.00 92.44 110 LEU A C 1
ATOM 901 O O . LEU A 1 110 ? -5.415 -5.768 13.674 1.00 92.44 110 LEU A O 1
ATOM 905 N N . TYR A 1 111 ? -7.184 -5.566 12.294 1.00 91.12 111 TYR A N 1
ATOM 906 C CA . TYR A 1 111 ? -8.073 -4.953 13.283 1.00 91.12 111 TYR A CA 1
ATOM 907 C C . TYR A 1 111 ? -8.233 -5.828 14.534 1.00 91.12 111 TYR A C 1
ATOM 909 O O . TYR A 1 111 ? -8.104 -5.344 15.654 1.00 91.12 111 TYR A O 1
ATOM 917 N N . SER A 1 112 ? -8.434 -7.139 14.363 1.00 89.81 112 SER A N 1
ATOM 918 C CA . SER A 1 112 ? -8.587 -8.075 15.489 1.00 89.81 112 SER A CA 1
ATOM 919 C C . SER A 1 112 ? -7.319 -8.251 16.340 1.00 89.81 112 SER A C 1
ATOM 921 O O . SER A 1 112 ? -7.406 -8.623 17.511 1.00 89.81 112 SER A O 1
ATOM 923 N N . HIS A 1 113 ? -6.139 -7.998 15.765 1.00 90.25 113 HIS A N 1
ATOM 924 C CA . HIS A 1 113 ? -4.856 -8.108 16.462 1.00 90.25 113 HIS A CA 1
ATOM 925 C C . HIS A 1 113 ? -4.501 -6.853 17.261 1.00 90.25 113 HIS A C 1
ATOM 927 O O . HIS A 1 113 ? -3.616 -6.919 18.124 1.00 90.25 113 HIS A O 1
ATOM 933 N N . ILE A 1 114 ? -5.163 -5.730 16.985 1.00 91.50 114 ILE A N 1
ATOM 934 C CA . ILE A 1 114 ? -4.923 -4.460 17.661 1.00 91.50 114 ILE A CA 1
ATOM 935 C C . ILE A 1 114 ? -5.759 -4.385 18.935 1.00 91.50 114 ILE A C 1
ATOM 937 O O . ILE A 1 114 ? -6.948 -4.692 18.964 1.00 91.50 114 ILE A O 1
ATOM 941 N N . LYS A 1 115 ? -5.102 -3.986 20.019 1.00 89.31 115 LYS A N 1
ATOM 942 C CA . LYS A 1 115 ? -5.683 -3.809 21.346 1.00 89.31 115 LYS A CA 1
ATOM 943 C C . LYS A 1 115 ? -5.547 -2.352 21.757 1.00 89.31 115 LYS A C 1
ATOM 945 O O . LYS A 1 115 ? -4.565 -1.696 21.432 1.00 89.31 115 LYS A O 1
ATOM 950 N N . GLU A 1 116 ? -6.476 -1.870 22.576 1.00 84.12 116 GLU A N 1
ATOM 951 C CA . GLU A 1 116 ? -6.427 -0.505 23.125 1.00 84.12 116 GLU A CA 1
ATOM 952 C C . GLU A 1 116 ? -5.137 -0.225 23.925 1.00 84.12 116 GLU A C 1
ATOM 954 O O . GLU A 1 116 ? -4.661 0.912 23.986 1.00 84.12 116 GLU A O 1
ATOM 959 N N . SER A 1 117 ? -4.541 -1.272 24.508 1.00 87.50 117 SER A N 1
ATOM 960 C CA . SER A 1 117 ? -3.286 -1.207 25.261 1.00 87.50 117 SER A CA 1
ATOM 961 C C . SER A 1 117 ? -2.033 -1.090 24.396 1.00 87.50 117 SER A C 1
ATOM 963 O O . SER A 1 117 ? -0.984 -0.771 24.948 1.00 87.50 117 SER A O 1
ATOM 965 N N . ASP A 1 118 ? -2.115 -1.370 23.093 1.00 90.62 118 ASP A N 1
ATOM 966 C CA . ASP A 1 118 ? -0.933 -1.374 22.229 1.00 90.62 118 ASP A CA 1
ATOM 967 C C . ASP A 1 118 ? -0.312 0.030 22.146 1.00 90.62 118 ASP A C 1
ATOM 969 O O . ASP A 1 118 ? -1.018 1.049 22.226 1.00 90.62 118 ASP A O 1
ATOM 973 N N . SER A 1 119 ? 1.012 0.092 21.995 1.00 92.81 119 SER A N 1
ATOM 974 C CA . SER A 1 119 ? 1.715 1.341 21.675 1.00 92.81 119 SER A CA 1
ATOM 975 C C . SER A 1 119 ? 1.673 1.642 20.171 1.00 92.81 119 SER A C 1
ATOM 977 O O . SER A 1 119 ? 1.358 0.773 19.355 1.00 92.81 119 SER A O 1
ATOM 979 N N . GLN A 1 120 ? 2.020 2.873 19.785 1.00 91.94 120 GLN A N 1
ATOM 980 C CA . GLN A 1 120 ? 2.131 3.264 18.374 1.00 91.94 120 GLN A CA 1
ATOM 981 C C . GLN A 1 120 ? 3.133 2.374 17.606 1.00 91.94 120 GLN A C 1
ATOM 983 O O . GLN A 1 120 ? 2.860 1.959 16.481 1.00 91.94 120 GLN A O 1
ATOM 988 N N . GLU A 1 121 ? 4.253 1.997 18.232 1.00 92.62 121 GLU A N 1
ATOM 989 C CA . GLU A 1 121 ? 5.281 1.139 17.630 1.00 92.62 121 GLU A CA 1
ATOM 990 C C . GLU A 1 121 ? 4.774 -0.292 17.445 1.00 92.62 121 GLU A C 1
ATOM 992 O O . GLU A 1 121 ? 5.092 -0.953 16.456 1.00 92.62 121 GLU A O 1
ATOM 997 N N . GLU A 1 122 ? 3.967 -0.789 18.384 1.00 93.81 122 GLU A N 1
ATOM 998 C CA . GLU A 1 122 ? 3.362 -2.113 18.275 1.00 93.81 122 GLU A CA 1
ATOM 999 C C . GLU A 1 122 ? 2.316 -2.171 17.162 1.00 93.81 122 GLU A C 1
ATOM 1001 O O . GLU A 1 122 ? 2.281 -3.163 16.432 1.00 93.81 122 GLU A O 1
ATOM 1006 N N . ILE A 1 123 ? 1.506 -1.118 17.008 1.00 93.19 123 ILE A N 1
ATOM 1007 C CA . ILE A 1 123 ? 0.534 -0.985 15.913 1.00 93.19 123 ILE A CA 1
ATOM 1008 C C . ILE A 1 123 ? 1.265 -0.974 14.570 1.00 93.19 123 ILE A C 1
ATOM 1010 O O . ILE A 1 123 ? 0.942 -1.781 13.697 1.00 93.19 123 ILE A O 1
ATOM 1014 N N . LEU A 1 124 ? 2.292 -0.129 14.432 1.00 93.75 124 LEU A N 1
ATOM 1015 C CA . LEU A 1 124 ? 3.107 -0.055 13.220 1.00 93.75 124 LEU A CA 1
ATOM 1016 C C . LEU A 1 124 ? 3.739 -1.411 12.888 1.00 93.75 124 LEU A C 1
ATOM 1018 O O . LEU A 1 124 ? 3.632 -1.898 11.764 1.00 93.75 124 LEU A O 1
ATOM 1022 N N . ARG A 1 125 ? 4.337 -2.075 13.883 1.00 94.94 125 ARG A N 1
ATOM 1023 C CA . ARG A 1 125 ? 4.950 -3.394 13.702 1.00 94.94 125 ARG A CA 1
ATOM 1024 C C . ARG A 1 125 ? 3.935 -4.441 13.244 1.00 94.94 125 ARG A C 1
ATOM 1026 O O . ARG A 1 125 ? 4.257 -5.239 12.369 1.00 94.94 125 ARG A O 1
ATOM 1033 N N . LYS A 1 126 ? 2.728 -4.464 13.820 1.00 94.56 126 LYS A N 1
ATOM 1034 C CA . LYS A 1 126 ? 1.659 -5.393 13.408 1.00 94.56 126 LYS A CA 1
ATOM 1035 C C . LYS A 1 126 ? 1.200 -5.113 11.975 1.00 94.56 126 LYS A C 1
ATOM 1037 O O . LYS A 1 126 ? 1.027 -6.061 11.214 1.00 94.56 126 LYS A O 1
ATOM 1042 N N . ALA A 1 127 ? 1.060 -3.840 11.599 1.00 94.31 127 ALA A N 1
ATOM 1043 C CA . ALA A 1 127 ? 0.722 -3.448 10.233 1.00 94.31 127 ALA A CA 1
ATOM 1044 C C . ALA A 1 127 ? 1.794 -3.922 9.239 1.00 94.31 127 ALA A C 1
ATOM 1046 O O . ALA A 1 127 ? 1.464 -4.629 8.293 1.00 94.31 127 ALA A O 1
ATOM 1047 N N . MET A 1 128 ? 3.075 -3.652 9.511 1.00 93.75 128 MET A N 1
ATOM 1048 C CA . MET A 1 128 ? 4.192 -4.075 8.653 1.00 93.75 128 MET A CA 1
ATOM 1049 C C . MET A 1 128 ? 4.384 -5.598 8.585 1.00 93.75 128 MET A C 1
ATOM 1051 O O . MET A 1 128 ? 4.883 -6.119 7.592 1.00 93.75 128 MET A O 1
ATOM 1055 N N . GLN A 1 129 ? 3.998 -6.337 9.630 1.00 94.19 129 GLN A N 1
ATOM 1056 C CA . GLN A 1 129 ? 4.037 -7.803 9.615 1.00 94.19 129 GLN A CA 1
ATOM 1057 C C . GLN A 1 129 ? 3.006 -8.406 8.658 1.00 94.19 129 GLN A C 1
ATOM 1059 O O . GLN A 1 129 ? 3.289 -9.428 8.035 1.00 94.19 129 GLN A O 1
ATOM 1064 N N . LEU A 1 130 ? 1.817 -7.804 8.561 1.00 93.50 130 LEU A N 1
ATOM 1065 C CA . LEU A 1 130 ? 0.773 -8.251 7.636 1.00 93.50 130 LEU A CA 1
ATOM 1066 C C . LEU A 1 130 ? 0.967 -7.677 6.229 1.00 93.50 130 LEU A C 1
ATOM 1068 O O . LEU A 1 130 ? 0.683 -8.365 5.251 1.00 93.50 130 LEU A O 1
ATOM 1072 N N . PHE A 1 131 ? 1.467 -6.447 6.134 1.00 94.50 131 PHE A N 1
ATOM 1073 C CA . PHE A 1 131 ? 1.687 -5.715 4.891 1.00 94.50 131 PHE A CA 1
ATOM 1074 C C . PHE A 1 131 ? 3.151 -5.258 4.815 1.00 94.50 131 PHE A C 1
ATOM 1076 O O . PHE A 1 131 ? 3.475 -4.162 5.267 1.00 94.50 131 PHE A O 1
ATOM 1083 N N . PRO A 1 132 ? 4.053 -6.084 4.252 1.00 93.19 132 PRO A N 1
ATOM 1084 C CA . PRO A 1 132 ? 5.474 -5.742 4.157 1.00 93.19 132 PRO A CA 1
ATOM 1085 C C . PRO A 1 132 ? 5.775 -4.549 3.239 1.00 93.19 132 PRO A C 1
ATOM 1087 O O . PRO A 1 132 ? 6.806 -3.901 3.396 1.00 93.19 132 PRO A O 1
ATOM 1090 N N . ASP A 1 133 ? 4.898 -4.255 2.274 1.00 94.88 133 ASP A N 1
ATOM 1091 C CA . ASP A 1 133 ? 5.025 -3.069 1.426 1.00 94.88 133 ASP A CA 1
ATOM 1092 C C . ASP A 1 133 ? 4.630 -1.817 2.221 1.00 94.88 133 ASP A C 1
ATOM 1094 O O . ASP A 1 133 ? 3.488 -1.699 2.663 1.00 94.88 133 ASP A O 1
ATOM 1098 N N . HIS A 1 134 ? 5.552 -0.859 2.354 1.00 94.44 134 HIS A N 1
ATOM 1099 C CA . HIS A 1 134 ? 5.326 0.390 3.089 1.00 94.44 134 HIS A CA 1
ATOM 1100 C C . HIS A 1 134 ? 4.090 1.165 2.605 1.00 94.44 134 HIS A C 1
ATOM 1102 O O . HIS A 1 134 ? 3.376 1.742 3.420 1.00 94.44 134 HIS A O 1
ATOM 1108 N N . SER A 1 135 ? 3.803 1.158 1.299 1.00 94.88 135 SER A N 1
ATOM 1109 C CA . SER A 1 135 ? 2.622 1.839 0.750 1.00 94.88 135 SER A CA 1
ATOM 1110 C C . SER A 1 135 ? 1.314 1.149 1.146 1.00 94.88 135 SER A C 1
ATOM 1112 O O . SER A 1 135 ? 0.360 1.824 1.529 1.00 94.88 135 SER A O 1
ATOM 1114 N N . LEU A 1 136 ? 1.291 -0.189 1.168 1.00 95.56 136 LEU A N 1
ATOM 1115 C CA . LEU A 1 136 ? 0.138 -0.953 1.651 1.00 95.56 136 LEU A CA 1
ATOM 1116 C C . LEU A 1 136 ? -0.013 -0.846 3.172 1.00 95.56 136 LEU A C 1
ATOM 1118 O O . LEU A 1 136 ? -1.133 -0.782 3.666 1.00 95.56 136 LEU A O 1
ATOM 1122 N N . ALA A 1 137 ? 1.093 -0.793 3.919 1.00 95.81 137 ALA A N 1
ATOM 1123 C CA . ALA A 1 137 ? 1.067 -0.568 5.361 1.00 95.81 137 ALA A CA 1
ATOM 1124 C C . ALA A 1 137 ? 0.469 0.806 5.707 1.00 95.81 137 ALA A C 1
ATOM 1126 O O . ALA A 1 137 ? -0.323 0.904 6.642 1.00 95.81 137 ALA A O 1
ATOM 1127 N N . ASP A 1 138 ? 0.792 1.849 4.936 1.00 96.00 138 ASP A N 1
ATOM 1128 C CA . ASP A 1 138 ? 0.209 3.185 5.095 1.00 96.00 138 ASP A CA 1
ATOM 1129 C C . ASP A 1 138 ? -1.304 3.196 4.810 1.00 96.00 138 ASP A C 1
ATOM 1131 O O . ASP A 1 138 ? -2.076 3.767 5.583 1.00 96.00 138 ASP A O 1
ATOM 1135 N N . GLU A 1 139 ? -1.752 2.504 3.756 1.00 95.06 139 GLU A N 1
ATOM 1136 C CA . GLU A 1 139 ? -3.183 2.331 3.463 1.00 95.06 139 GLU A CA 1
ATOM 1137 C C . GLU A 1 139 ? -3.901 1.487 4.530 1.00 95.06 139 GLU A C 1
ATOM 1139 O O . GLU A 1 139 ? -5.024 1.802 4.921 1.00 95.06 139 GLU A O 1
ATOM 1144 N N . ALA A 1 140 ? -3.252 0.451 5.064 1.00 95.19 140 ALA A N 1
ATOM 1145 C CA . ALA A 1 140 ? -3.797 -0.356 6.151 1.00 95.19 140 ALA A CA 1
ATOM 1146 C C . ALA A 1 140 ? -3.922 0.447 7.460 1.00 95.19 140 ALA A C 1
ATOM 1148 O O . ALA A 1 140 ? -4.891 0.275 8.201 1.00 95.19 140 ALA A O 1
ATOM 1149 N N . LEU A 1 141 ? -2.979 1.352 7.745 1.00 94.81 141 LEU A N 1
ATOM 1150 C CA . LEU A 1 141 ? -3.080 2.293 8.865 1.00 94.81 141 LEU A CA 1
ATOM 1151 C C . LEU A 1 141 ? -4.187 3.333 8.639 1.00 94.81 141 LEU A C 1
ATOM 1153 O O . LEU A 1 141 ? -4.836 3.738 9.598 1.00 94.81 141 LEU A O 1
ATOM 1157 N N . GLU A 1 142 ? -4.455 3.730 7.393 1.00 95.00 142 GLU A N 1
ATOM 1158 C CA . GLU A 1 142 ? -5.603 4.580 7.045 1.00 95.00 142 GLU A CA 1
ATOM 1159 C C . GLU A 1 142 ? -6.937 3.871 7.291 1.00 95.00 142 GLU A C 1
ATOM 1161 O O . GLU A 1 142 ? -7.818 4.434 7.936 1.00 95.00 142 GLU A O 1
ATOM 1166 N N . PHE A 1 143 ? -7.041 2.600 6.897 1.00 94.62 143 PHE A N 1
ATOM 1167 C CA . PHE A 1 143 ? -8.176 1.750 7.252 1.00 94.62 143 PHE A CA 1
ATOM 1168 C C . PHE A 1 143 ? -8.383 1.692 8.774 1.00 94.62 143 PHE A C 1
ATOM 1170 O O . PHE A 1 143 ? -9.506 1.832 9.256 1.00 94.62 143 PHE A O 1
ATOM 1177 N N . LEU A 1 144 ? -7.310 1.516 9.551 1.00 92.69 144 LEU A N 1
ATOM 1178 C CA . LEU A 1 144 ? -7.398 1.488 11.012 1.00 92.69 144 LEU A CA 1
ATOM 1179 C C . LEU A 1 144 ? -7.804 2.837 11.604 1.00 92.69 144 LEU A C 1
ATOM 1181 O O . LEU A 1 144 ? -8.530 2.859 12.597 1.00 92.69 144 LEU A O 1
ATOM 1185 N N . ASP A 1 145 ? -7.369 3.951 11.020 1.00 93.44 145 ASP A N 1
ATOM 1186 C CA . ASP A 1 145 ? -7.781 5.284 11.459 1.00 93.44 145 ASP A CA 1
ATOM 1187 C C . ASP A 1 145 ? -9.287 5.509 11.235 1.00 93.44 145 ASP A C 1
ATOM 1189 O O . ASP A 1 145 ? -9.951 6.116 12.080 1.00 93.44 145 ASP A O 1
ATOM 1193 N N . GLU A 1 146 ? -9.848 4.985 10.142 1.00 91.38 146 GLU A N 1
ATOM 1194 C CA . GLU A 1 146 ? -11.292 5.026 9.866 1.00 91.38 146 GLU A CA 1
ATOM 1195 C C . GLU A 1 146 ? -12.091 4.039 10.735 1.00 91.38 146 GLU A C 1
ATOM 1197 O O . GLU A 1 146 ? -13.193 4.353 11.190 1.00 91.38 146 GLU A O 1
ATOM 1202 N N . ALA A 1 147 ? -11.529 2.859 11.003 1.00 88.56 147 ALA A N 1
ATOM 1203 C CA . ALA A 1 147 ? -12.180 1.780 11.744 1.00 88.56 147 ALA A CA 1
ATOM 1204 C C . ALA A 1 147 ? -12.121 1.940 13.277 1.00 88.56 147 ALA A C 1
ATOM 1206 O O . ALA A 1 147 ? -12.885 1.291 14.000 1.00 88.56 147 ALA A O 1
ATOM 1207 N N . THR A 1 148 ? -11.207 2.762 13.803 1.00 88.44 148 THR A N 1
ATOM 1208 C CA . THR A 1 148 ? -11.010 2.962 15.249 1.00 88.44 148 THR A CA 1
ATOM 1209 C C . THR A 1 148 ? -11.505 4.332 15.724 1.00 88.44 148 THR A C 1
ATOM 1211 O O . THR A 1 148 ? -11.670 5.278 14.958 1.00 88.44 148 THR A O 1
ATOM 1214 N N . ALA A 1 149 ? -11.775 4.448 17.026 1.00 86.38 149 ALA A N 1
ATOM 1215 C CA . ALA A 1 149 ? -12.238 5.684 17.657 1.00 86.38 149 ALA A CA 1
ATOM 1216 C C . ALA A 1 149 ? -11.525 5.926 18.998 1.00 86.38 149 ALA A C 1
ATOM 1218 O O . ALA A 1 149 ? -10.986 4.999 19.604 1.00 86.38 149 ALA A O 1
ATOM 1219 N N . GLY A 1 150 ? -11.547 7.174 19.476 1.00 86.56 150 GLY A N 1
ATOM 1220 C CA . GLY A 1 150 ? -10.958 7.565 20.764 1.00 86.56 150 GLY A CA 1
ATOM 1221 C C . GLY A 1 150 ? -9.427 7.559 20.762 1.00 86.56 150 GLY A C 1
ATOM 1222 O O . GLY A 1 150 ? -8.800 7.888 19.756 1.00 86.56 150 GLY A O 1
ATOM 1223 N N . ASP A 1 151 ? -8.826 7.174 21.888 1.00 86.94 151 ASP A N 1
ATOM 1224 C CA . ASP A 1 151 ? -7.369 7.203 22.088 1.00 86.94 151 ASP A CA 1
ATOM 1225 C C . ASP A 1 151 ? -6.618 6.282 21.117 1.00 86.94 151 ASP A C 1
ATOM 1227 O O . ASP A 1 151 ? -5.509 6.600 20.688 1.00 86.94 151 ASP A O 1
ATOM 1231 N N . LEU A 1 152 ? -7.232 5.159 20.724 1.00 88.62 152 LEU A N 1
ATOM 1232 C CA . LEU A 1 152 ? -6.636 4.227 19.768 1.00 88.62 152 LEU A CA 1
ATOM 1233 C C . LEU A 1 152 ? -6.440 4.877 18.393 1.00 88.62 152 LEU A C 1
ATOM 1235 O O . LEU A 1 152 ? -5.384 4.703 17.793 1.00 88.62 152 LEU A O 1
ATOM 1239 N N . LYS A 1 153 ? -7.402 5.692 17.945 1.00 90.56 153 LYS A N 1
ATOM 1240 C CA . LYS A 1 153 ? -7.293 6.452 16.694 1.00 90.56 153 LYS A CA 1
ATOM 1241 C C . LYS A 1 153 ? -6.093 7.405 16.731 1.00 90.56 153 LYS A C 1
ATOM 1243 O O . LYS A 1 153 ? -5.312 7.456 15.790 1.00 90.56 153 LYS A O 1
ATOM 1248 N N . GLY A 1 154 ? -5.883 8.090 17.860 1.00 91.50 154 GLY A N 1
ATOM 1249 C CA . GLY A 1 154 ? -4.708 8.946 18.063 1.00 91.50 154 GLY A CA 1
ATOM 1250 C C . GLY A 1 154 ? -3.384 8.182 17.944 1.00 91.50 154 GLY A C 1
ATOM 1251 O O . GLY A 1 154 ? -2.464 8.647 17.275 1.00 91.50 154 GLY A O 1
ATOM 1252 N N . LYS A 1 155 ? -3.305 6.978 18.522 1.00 93.06 155 LYS A N 1
ATOM 1253 C CA . LYS A 1 155 ? -2.119 6.111 18.410 1.00 93.06 155 LYS A CA 1
ATOM 1254 C C . LYS A 1 155 ? -1.890 5.599 16.986 1.00 93.06 155 LYS A C 1
ATOM 1256 O O . LYS A 1 155 ? -0.745 5.505 16.556 1.00 93.06 155 LYS A O 1
ATOM 1261 N N . VAL A 1 156 ? -2.957 5.269 16.253 1.00 94.19 156 VAL A N 1
ATOM 1262 C CA . VAL A 1 156 ? -2.874 4.859 14.840 1.00 94.19 156 VAL A CA 1
ATOM 1263 C C . VAL A 1 156 ? -2.377 6.017 13.975 1.00 94.19 156 VAL A C 1
ATOM 1265 O O . VAL A 1 156 ? -1.486 5.819 13.152 1.00 94.19 156 VAL A O 1
ATOM 1268 N N . ALA A 1 157 ? -2.883 7.232 14.200 1.00 94.31 157 ALA A N 1
ATOM 1269 C CA . ALA A 1 157 ? -2.420 8.424 13.496 1.00 94.31 157 ALA A CA 1
ATOM 1270 C C . ALA A 1 157 ? -0.923 8.684 13.736 1.00 94.31 157 ALA A C 1
ATOM 1272 O O . ALA A 1 157 ? -0.187 8.926 12.782 1.00 94.31 157 ALA A O 1
ATOM 1273 N N . GLN A 1 158 ? -0.449 8.541 14.977 1.00 94.38 158 GLN A N 1
ATOM 1274 C CA . GLN A 1 158 ? 0.978 8.652 15.303 1.00 94.38 158 GLN A CA 1
ATOM 1275 C C . GLN A 1 158 ? 1.818 7.532 14.673 1.00 94.38 158 GLN A C 1
ATOM 1277 O O . GLN A 1 158 ? 2.917 7.782 14.184 1.00 94.38 158 GLN A O 1
ATOM 1282 N N . ALA A 1 159 ? 1.307 6.298 14.635 1.00 94.31 159 ALA A N 1
ATOM 1283 C CA . ALA A 1 159 ? 1.972 5.190 13.949 1.00 94.31 159 ALA A CA 1
ATOM 1284 C C . ALA A 1 159 ? 2.115 5.459 12.439 1.00 94.31 159 ALA A C 1
ATOM 1286 O O . ALA A 1 159 ? 3.164 5.178 11.857 1.00 94.31 159 ALA A O 1
ATOM 1287 N N . LYS A 1 160 ? 1.084 6.044 11.816 1.00 95.38 160 LYS A N 1
ATOM 1288 C CA . LYS A 1 160 ? 1.109 6.474 10.412 1.00 95.38 160 LYS A CA 1
ATOM 1289 C C . LYS A 1 160 ? 2.102 7.611 10.184 1.00 95.38 160 LYS A C 1
ATOM 1291 O O . LYS A 1 160 ? 2.852 7.575 9.211 1.00 95.38 160 LYS A O 1
ATOM 1296 N N . GLU A 1 161 ? 2.138 8.597 11.076 1.00 95.56 161 GLU A N 1
ATOM 1297 C CA . GLU A 1 161 ? 3.113 9.690 11.026 1.00 95.56 161 GLU A CA 1
ATOM 1298 C C . GLU A 1 161 ? 4.545 9.146 11.108 1.00 95.56 161 GLU A C 1
ATOM 1300 O O . GLU A 1 161 ? 5.341 9.422 10.218 1.00 95.56 161 GLU A O 1
ATOM 1305 N N . ASN A 1 162 ? 4.832 8.255 12.060 1.00 95.25 162 ASN A N 1
ATOM 1306 C CA . ASN A 1 162 ? 6.139 7.606 12.205 1.00 95.25 162 ASN A CA 1
ATOM 1307 C C . ASN A 1 162 ? 6.559 6.823 10.941 1.00 95.25 162 ASN A C 1
ATOM 1309 O O . ASN A 1 162 ? 7.703 6.928 10.484 1.00 95.25 162 ASN A O 1
ATOM 1313 N N . LEU A 1 163 ? 5.623 6.088 10.323 1.00 95.06 163 LEU A N 1
ATOM 1314 C CA . LEU A 1 163 ? 5.868 5.402 9.050 1.00 95.06 163 LEU A CA 1
ATOM 1315 C C . LEU A 1 163 ? 6.244 6.396 7.943 1.00 95.06 163 LEU A C 1
ATOM 1317 O O . LEU A 1 163 ? 7.185 6.146 7.194 1.00 95.06 163 LEU A O 1
ATOM 1321 N N . ASN A 1 164 ? 5.538 7.523 7.844 1.00 94.38 164 ASN A N 1
ATOM 1322 C CA . ASN A 1 164 ? 5.793 8.542 6.824 1.00 94.38 164 ASN A CA 1
ATOM 1323 C C . ASN A 1 164 ? 7.059 9.368 7.100 1.00 94.38 164 ASN A C 1
ATOM 1325 O O . ASN A 1 164 ? 7.710 9.812 6.157 1.00 94.38 164 ASN A O 1
ATOM 1329 N N . GLU A 1 165 ? 7.441 9.557 8.361 1.00 95.19 165 GLU A N 1
ATOM 1330 C CA . GLU A 1 165 ? 8.716 10.176 8.729 1.00 95.19 165 GLU A CA 1
ATOM 1331 C C . GLU A 1 165 ? 9.899 9.284 8.339 1.00 95.19 165 GLU A C 1
ATOM 1333 O O . GLU A 1 165 ? 10.897 9.776 7.812 1.00 95.19 165 GLU A O 1
ATOM 1338 N N . THR A 1 166 ? 9.776 7.970 8.549 1.00 94.38 166 THR A N 1
ATOM 1339 C CA . THR A 1 166 ? 10.869 7.015 8.310 1.00 94.38 166 THR A CA 1
ATOM 1340 C C . THR A 1 166 ? 10.954 6.560 6.850 1.00 94.38 166 THR A C 1
ATOM 1342 O O . THR A 1 166 ? 12.046 6.484 6.293 1.00 94.38 166 THR A O 1
ATOM 1345 N N . TYR A 1 167 ? 9.811 6.275 6.221 1.00 94.62 167 TYR A N 1
ATOM 1346 C CA . TYR A 1 167 ? 9.693 5.659 4.890 1.00 94.62 167 TYR A CA 1
ATOM 1347 C C . TYR A 1 167 ? 8.823 6.485 3.933 1.00 94.62 167 TYR A C 1
ATOM 1349 O O . TYR A 1 167 ? 8.193 5.963 3.010 1.00 94.62 167 TYR A O 1
ATOM 1357 N N . GLY A 1 168 ? 8.735 7.800 4.152 1.00 94.00 168 GLY A N 1
ATOM 1358 C CA . GLY A 1 168 ? 7.817 8.660 3.405 1.00 94.00 168 GLY A CA 1
ATOM 1359 C C . GLY A 1 168 ? 8.040 8.641 1.896 1.00 94.00 168 GLY A C 1
ATOM 1360 O O . GLY A 1 168 ? 7.084 8.784 1.135 1.00 94.00 168 GLY A O 1
ATOM 1361 N N . ARG A 1 169 ? 9.282 8.450 1.435 1.00 94.19 169 ARG A N 1
ATOM 1362 C CA . ARG A 1 169 ? 9.574 8.315 0.004 1.00 94.19 169 ARG A CA 1
ATOM 1363 C C . ARG A 1 169 ? 8.962 7.034 -0.554 1.00 94.19 169 ARG A C 1
ATOM 1365 O O . ARG A 1 169 ? 8.286 7.086 -1.573 1.00 94.19 169 ARG A O 1
ATOM 1372 N N . GLU A 1 170 ? 9.175 5.907 0.111 1.00 95.06 170 GLU A N 1
ATOM 1373 C CA . GLU A 1 170 ? 8.728 4.578 -0.306 1.00 95.06 170 GLU A CA 1
ATOM 1374 C C . GLU A 1 170 ? 7.201 4.480 -0.308 1.00 95.06 170 GLU A C 1
ATOM 1376 O O . GLU A 1 170 ? 6.623 3.881 -1.220 1.00 95.06 170 GLU A O 1
ATOM 1381 N N . VAL A 1 171 ? 6.561 5.108 0.686 1.00 95.75 171 VAL A N 1
ATOM 1382 C CA . VAL A 1 171 ? 5.105 5.260 0.770 1.00 95.75 171 VAL A CA 1
ATOM 1383 C C . VAL A 1 171 ? 4.595 6.082 -0.414 1.00 95.75 171 VAL A C 1
ATOM 1385 O O . VAL A 1 171 ? 3.746 5.597 -1.160 1.00 95.75 171 VAL A O 1
ATOM 1388 N N . ARG A 1 172 ? 5.137 7.289 -0.644 1.00 95.50 172 ARG A N 1
ATOM 1389 C CA . ARG A 1 172 ? 4.722 8.149 -1.770 1.00 95.50 172 ARG A CA 1
ATOM 1390 C C . ARG A 1 172 ? 4.932 7.467 -3.115 1.00 95.50 172 ARG A C 1
ATOM 1392 O O . ARG A 1 172 ? 3.998 7.422 -3.905 1.00 95.50 172 ARG A O 1
ATOM 1399 N N . ALA A 1 173 ? 6.113 6.893 -3.343 1.00 95.12 173 ALA A N 1
ATOM 1400 C CA . ALA A 1 173 ? 6.443 6.174 -4.569 1.00 95.12 173 ALA A CA 1
ATOM 1401 C C . ALA A 1 173 ? 5.399 5.090 -4.840 1.00 95.12 173 ALA A C 1
ATOM 1403 O O . ALA A 1 173 ? 4.748 5.117 -5.878 1.00 95.12 173 ALA A O 1
ATOM 1404 N N . GLY A 1 174 ? 5.176 4.195 -3.870 1.00 95.00 174 GLY A N 1
ATOM 1405 C CA . GLY A 1 174 ? 4.233 3.092 -4.021 1.00 95.00 174 GLY A CA 1
ATOM 1406 C C . GLY A 1 174 ? 2.792 3.549 -4.257 1.00 95.00 174 GLY A C 1
ATOM 1407 O O . GLY A 1 174 ? 2.133 3.012 -5.144 1.00 95.00 174 GLY A O 1
ATOM 1408 N N . ARG A 1 175 ? 2.325 4.583 -3.539 1.00 94.81 175 ARG A N 1
ATOM 1409 C CA . ARG A 1 175 ? 0.975 5.144 -3.725 1.00 94.81 175 ARG A CA 1
ATOM 1410 C C . ARG A 1 175 ? 0.806 5.804 -5.091 1.00 94.81 175 ARG A C 1
ATOM 1412 O O . ARG A 1 175 ? -0.211 5.599 -5.751 1.00 94.81 175 ARG A O 1
ATOM 1419 N N . ASN A 1 176 ? 1.803 6.562 -5.537 1.00 95.81 176 ASN A N 1
ATOM 1420 C CA . ASN A 1 176 ? 1.730 7.318 -6.784 1.00 95.81 176 ASN A CA 1
ATOM 1421 C C . ASN A 1 176 ? 1.701 6.421 -8.026 1.00 95.81 176 ASN A C 1
ATOM 1423 O O . ASN A 1 176 ? 1.073 6.789 -9.019 1.00 95.81 176 ASN A O 1
ATOM 1427 N N . ILE A 1 177 ? 2.346 5.253 -7.964 1.00 96.56 177 ILE A N 1
ATOM 1428 C CA . ILE A 1 177 ? 2.422 4.311 -9.089 1.00 96.56 177 ILE A CA 1
ATOM 1429 C C . ILE A 1 177 ? 1.487 3.107 -8.934 1.00 96.56 177 ILE A C 1
ATOM 1431 O O . ILE A 1 177 ? 1.587 2.156 -9.707 1.00 96.56 177 ILE A O 1
ATOM 1435 N N . ASN A 1 178 ? 0.599 3.105 -7.933 1.00 95.38 178 ASN A N 1
ATOM 1436 C CA . ASN A 1 178 ? -0.194 1.923 -7.590 1.00 95.38 178 ASN A CA 1
ATOM 1437 C C . ASN A 1 178 ? -1.031 1.419 -8.778 1.00 95.38 178 ASN A C 1
ATOM 1439 O O . ASN A 1 178 ? -1.044 0.228 -9.077 1.00 95.38 178 ASN A O 1
ATOM 1443 N N . ALA A 1 179 ? -1.653 2.342 -9.517 1.00 94.94 179 ALA A N 1
ATOM 1444 C CA . ALA A 1 179 ? -2.437 2.010 -10.704 1.00 94.94 179 ALA A CA 1
ATOM 1445 C C . ALA A 1 179 ? -1.579 1.387 -11.822 1.00 94.94 179 ALA A C 1
ATOM 1447 O O . ALA A 1 179 ? -2.013 0.449 -12.485 1.00 94.94 179 ALA A O 1
ATOM 1448 N N . GLN A 1 180 ? -0.354 1.880 -12.022 1.00 96.88 180 GLN A N 1
ATOM 1449 C CA . GLN A 1 180 ? 0.592 1.347 -13.004 1.00 96.88 180 GLN A CA 1
ATOM 1450 C C . GLN A 1 180 ? 1.073 -0.041 -12.578 1.00 96.88 180 GLN A C 1
ATOM 1452 O O . GLN A 1 180 ? 1.067 -0.963 -13.386 1.00 96.88 180 GLN A O 1
ATOM 1457 N N . ALA A 1 181 ? 1.429 -0.217 -11.305 1.00 96.69 181 ALA A N 1
ATOM 1458 C CA . ALA A 1 181 ? 1.836 -1.511 -10.772 1.00 96.69 181 ALA A CA 1
ATOM 1459 C C . ALA A 1 181 ? 0.733 -2.569 -10.943 1.00 96.69 181 ALA A C 1
ATOM 1461 O O . ALA A 1 181 ? 1.025 -3.695 -11.334 1.00 96.69 181 ALA A O 1
ATOM 1462 N N . GLN A 1 182 ? -0.533 -2.210 -10.719 1.00 95.19 182 GLN A N 1
ATOM 1463 C CA . GLN A 1 182 ? -1.665 -3.111 -10.943 1.00 95.19 182 GLN A CA 1
ATOM 1464 C C . GLN A 1 182 ? -1.873 -3.420 -12.432 1.00 95.19 182 GLN A C 1
ATOM 1466 O O . GLN A 1 182 ? -1.890 -4.590 -12.806 1.00 95.19 182 GLN A O 1
ATOM 1471 N N . ALA A 1 183 ? -1.938 -2.401 -13.294 1.00 95.81 183 ALA A N 1
ATOM 1472 C CA . ALA A 1 183 ? -2.173 -2.588 -14.728 1.00 95.81 183 ALA A CA 1
ATOM 1473 C C . ALA A 1 183 ? -1.095 -3.463 -15.395 1.00 95.81 183 ALA A C 1
ATOM 1475 O O . ALA A 1 183 ? -1.402 -4.435 -16.078 1.00 95.81 183 ALA A O 1
ATOM 1476 N N . PHE A 1 184 ? 0.184 -3.183 -15.134 1.00 96.38 184 PHE A N 1
ATOM 1477 C CA . PHE A 1 184 ? 1.280 -3.976 -15.697 1.00 96.38 184 PHE A CA 1
ATOM 1478 C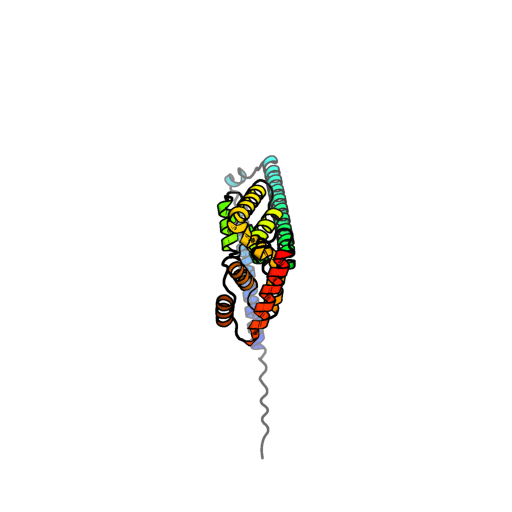 C . PHE A 1 184 ? 1.413 -5.358 -15.034 1.00 96.38 184 PHE A C 1
ATOM 1480 O O . PHE A 1 184 ? 1.959 -6.289 -15.634 1.00 96.38 184 PHE A O 1
ATOM 1487 N N . SER A 1 185 ? 0.889 -5.535 -13.816 1.00 95.44 185 SER A N 1
ATOM 1488 C CA . SER A 1 185 ? 0.758 -6.862 -13.209 1.00 95.44 185 SER A CA 1
ATOM 1489 C C . SER A 1 185 ? -0.281 -7.718 -13.936 1.00 95.44 185 SER A C 1
ATOM 1491 O O . SER A 1 185 ? -0.014 -8.892 -14.197 1.00 95.44 185 SER A O 1
ATOM 1493 N N . GLU A 1 186 ? -1.413 -7.135 -14.345 1.00 94.00 186 GLU A N 1
ATOM 1494 C CA . GLU A 1 186 ? -2.436 -7.816 -15.155 1.00 94.00 186 GLU A CA 1
ATOM 1495 C C . GLU A 1 186 ? -1.906 -8.235 -16.538 1.00 94.00 186 GLU A C 1
ATOM 1497 O O . GLU A 1 186 ? -2.275 -9.292 -17.050 1.00 94.00 186 GLU A O 1
ATOM 1502 N N . GLU A 1 187 ? -0.967 -7.471 -17.106 1.00 92.94 187 GLU A N 1
ATOM 1503 C CA . GLU A 1 187 ? -0.225 -7.831 -18.327 1.00 92.94 187 GLU A CA 1
ATOM 1504 C C . GLU A 1 187 ? 0.830 -8.935 -18.102 1.00 92.94 187 GLU A C 1
ATOM 1506 O O . GLU A 1 187 ? 1.478 -9.415 -19.037 1.00 92.94 187 GLU A O 1
ATOM 1511 N N . GLY A 1 188 ? 1.004 -9.378 -16.856 1.00 92.56 188 GLY A N 1
ATOM 1512 C CA . GLY A 1 188 ? 1.899 -10.464 -16.483 1.00 92.56 188 GLY A CA 1
ATOM 1513 C C . GLY A 1 188 ? 3.360 -10.049 -16.334 1.00 92.56 188 GLY A C 1
ATOM 1514 O O . GLY A 1 188 ? 4.232 -10.922 -16.383 1.00 92.56 188 GLY A O 1
ATOM 1515 N N . LEU A 1 189 ? 3.666 -8.758 -16.159 1.00 93.62 189 LEU A N 1
ATOM 1516 C CA . LEU A 1 189 ? 5.042 -8.290 -15.955 1.00 93.62 189 LEU A CA 1
ATOM 1517 C C . LEU A 1 189 ? 5.615 -8.763 -14.607 1.00 93.62 189 LEU A C 1
ATOM 1519 O O . LEU A 1 189 ? 6.781 -9.136 -14.529 1.00 93.62 189 LEU A O 1
ATOM 1523 N N . GLY A 1 190 ? 4.786 -8.815 -13.565 1.00 93.44 190 GLY A N 1
ATOM 1524 C CA . GLY A 1 190 ? 5.168 -9.227 -12.215 1.00 93.44 190 GLY A CA 1
ATOM 1525 C C . GLY A 1 190 ? 4.001 -9.100 -11.239 1.00 93.44 190 GLY A C 1
ATOM 1526 O O . GLY A 1 190 ? 2.866 -8.888 -11.659 1.00 93.44 190 GLY A O 1
ATOM 1527 N N . THR A 1 191 ? 4.259 -9.226 -9.938 1.00 94.94 191 THR A N 1
ATOM 1528 C CA . THR A 1 191 ? 3.274 -8.861 -8.902 1.00 94.94 191 THR A CA 1
ATOM 1529 C C . THR A 1 191 ? 3.293 -7.344 -8.682 1.00 94.94 191 THR A C 1
ATOM 1531 O O . THR A 1 191 ? 4.357 -6.744 -8.851 1.00 94.94 191 THR A O 1
ATOM 1534 N N . PRO A 1 192 ? 2.190 -6.695 -8.263 1.00 95.94 192 PRO A N 1
ATOM 1535 C CA . PRO A 1 192 ? 2.193 -5.241 -8.093 1.00 95.94 192 PRO A CA 1
ATOM 1536 C C . PRO A 1 192 ? 3.209 -4.787 -7.032 1.00 95.94 192 PRO A C 1
ATOM 1538 O O . PRO A 1 192 ? 3.951 -3.836 -7.265 1.00 95.94 192 PRO A O 1
ATOM 1541 N N . THR A 1 193 ? 3.347 -5.527 -5.924 1.00 95.19 193 THR A N 1
ATOM 1542 C CA . THR A 1 193 ? 4.417 -5.302 -4.933 1.00 95.19 193 THR A CA 1
ATOM 1543 C C . THR A 1 193 ? 5.811 -5.378 -5.550 1.00 95.19 193 THR A C 1
ATOM 1545 O O . THR A 1 193 ? 6.606 -4.467 -5.346 1.00 95.19 193 THR A O 1
ATOM 1548 N N . GLY A 1 194 ? 6.102 -6.408 -6.355 1.00 95.31 194 GLY A N 1
ATOM 1549 C CA . GLY A 1 194 ? 7.410 -6.541 -7.005 1.00 95.31 194 GLY A CA 1
ATOM 1550 C C . GLY A 1 194 ? 7.695 -5.411 -7.998 1.00 95.31 194 GLY A C 1
ATOM 1551 O O . GLY A 1 194 ? 8.827 -4.949 -8.108 1.00 95.31 194 GLY A O 1
ATOM 1552 N N . LEU A 1 195 ? 6.662 -4.914 -8.679 1.00 96.50 195 LEU A N 1
ATOM 1553 C CA . LEU A 1 195 ? 6.764 -3.765 -9.577 1.00 96.50 195 LEU A CA 1
ATOM 1554 C C . LEU A 1 195 ? 6.995 -2.453 -8.812 1.00 96.50 195 LEU A C 1
ATOM 1556 O O . LEU A 1 195 ? 7.819 -1.637 -9.230 1.00 96.50 195 LEU A O 1
ATOM 1560 N N . ARG A 1 196 ? 6.342 -2.260 -7.658 1.00 96.69 196 ARG A N 1
ATOM 1561 C CA . ARG A 1 196 ? 6.629 -1.126 -6.767 1.00 96.69 196 ARG A CA 1
ATOM 1562 C C . ARG A 1 196 ? 8.041 -1.190 -6.195 1.00 96.69 196 ARG A C 1
ATOM 1564 O O . ARG A 1 196 ? 8.709 -0.161 -6.147 1.00 96.69 196 ARG A O 1
ATOM 1571 N N . ASP A 1 197 ? 8.510 -2.372 -5.802 1.00 96.12 197 ASP A N 1
ATOM 1572 C CA . ASP A 1 197 ? 9.886 -2.583 -5.340 1.00 96.12 197 ASP A CA 1
ATOM 1573 C C . ASP A 1 197 ? 10.902 -2.239 -6.427 1.00 96.12 197 ASP A C 1
ATOM 1575 O O . ASP A 1 197 ? 11.831 -1.476 -6.167 1.00 96.12 197 ASP A O 1
ATOM 1579 N N . LEU A 1 198 ? 10.674 -2.712 -7.656 1.00 95.12 198 LEU A N 1
ATOM 1580 C CA . LEU A 1 198 ? 11.504 -2.370 -8.807 1.00 95.12 198 LEU A CA 1
ATOM 1581 C C . LEU A 1 198 ? 11.569 -0.856 -9.027 1.00 95.12 198 LEU A C 1
ATOM 1583 O O . LEU A 1 198 ? 12.650 -0.287 -9.162 1.00 95.12 198 LEU A O 1
ATOM 1587 N N . TYR A 1 199 ? 10.418 -0.185 -9.037 1.00 95.50 199 TYR A N 1
ATOM 1588 C CA . TYR A 1 199 ? 10.370 1.263 -9.213 1.00 95.50 199 TYR A CA 1
ATOM 1589 C C . TYR A 1 199 ? 11.114 2.008 -8.097 1.00 95.50 199 TYR A C 1
ATOM 1591 O O . TYR A 1 199 ? 11.911 2.909 -8.373 1.00 95.50 199 TYR A O 1
ATOM 1599 N N . ARG A 1 200 ? 10.872 1.627 -6.834 1.00 95.31 200 ARG A N 1
ATOM 1600 C CA . ARG A 1 200 ? 11.519 2.224 -5.656 1.00 95.31 200 ARG A CA 1
ATOM 1601 C C . ARG A 1 200 ? 13.030 2.064 -5.698 1.00 95.31 200 ARG A C 1
ATOM 1603 O O . ARG A 1 200 ? 13.726 3.010 -5.322 1.00 95.31 200 ARG A O 1
ATOM 1610 N N . ASP A 1 201 ? 13.506 0.905 -6.146 1.00 94.19 201 ASP A N 1
ATOM 1611 C CA . ASP A 1 201 ? 14.922 0.621 -6.319 1.00 94.19 201 ASP A CA 1
ATOM 1612 C C . ASP A 1 201 ? 15.525 1.493 -7.425 1.00 94.19 201 ASP A C 1
ATOM 1614 O O . ASP A 1 201 ? 16.435 2.273 -7.139 1.00 94.19 201 ASP A O 1
ATOM 1618 N N . ILE A 1 202 ? 14.986 1.445 -8.653 1.00 92.19 202 ILE A N 1
ATOM 1619 C CA . ILE A 1 202 ? 15.489 2.215 -9.812 1.00 92.19 202 ILE A CA 1
ATOM 1620 C C . ILE A 1 202 ? 15.636 3.695 -9.471 1.00 92.19 202 ILE A C 1
ATOM 1622 O O . ILE A 1 202 ? 16.663 4.311 -9.742 1.00 92.19 202 ILE A O 1
ATOM 1626 N N . THR A 1 203 ? 14.616 4.253 -8.831 1.00 91.19 203 THR A N 1
ATOM 1627 C CA . THR A 1 203 ? 14.583 5.672 -8.480 1.00 91.19 203 THR A CA 1
ATOM 1628 C C . THR A 1 203 ? 15.302 6.007 -7.175 1.00 91.19 203 THR A C 1
ATOM 1630 O O . THR A 1 203 ? 15.481 7.180 -6.858 1.00 91.19 203 THR A O 1
ATOM 1633 N N . GLY A 1 204 ? 15.650 5.004 -6.366 1.00 90.25 204 GLY A N 1
ATOM 1634 C CA . GLY A 1 204 ? 16.328 5.177 -5.077 1.00 90.25 204 GLY A CA 1
ATOM 1635 C C . GLY A 1 204 ? 17.837 5.038 -5.194 1.00 90.25 204 GLY A C 1
ATOM 1636 O O . GLY A 1 204 ? 18.574 5.644 -4.423 1.00 90.25 204 GLY A O 1
ATOM 1637 N N . ASN A 1 205 ? 18.286 4.281 -6.194 1.00 89.50 205 ASN A N 1
ATOM 1638 C CA . ASN A 1 205 ? 19.688 4.025 -6.479 1.00 89.50 205 ASN A CA 1
ATOM 1639 C C . ASN A 1 205 ? 19.967 4.398 -7.947 1.00 89.50 205 ASN A C 1
ATOM 1641 O O . ASN A 1 205 ? 19.762 3.561 -8.828 1.00 89.50 205 ASN A O 1
ATOM 1645 N N . PRO A 1 206 ? 20.406 5.634 -8.247 1.00 83.69 206 PRO A N 1
ATOM 1646 C CA . PRO A 1 206 ? 20.682 6.066 -9.615 1.00 83.69 206 PRO A CA 1
ATOM 1647 C C . PRO A 1 206 ? 21.773 5.218 -10.281 1.00 83.69 206 PRO A C 1
ATOM 1649 O O . PRO A 1 206 ? 22.827 4.966 -9.696 1.00 83.69 206 PRO A O 1
ATOM 1652 N N . ARG A 1 207 ? 21.527 4.808 -11.526 1.00 87.50 207 ARG A N 1
ATOM 1653 C CA . ARG A 1 207 ? 22.417 3.983 -12.357 1.00 87.50 207 ARG A CA 1
ATOM 1654 C C . ARG A 1 207 ? 22.547 4.594 -13.744 1.00 87.50 207 ARG A C 1
ATOM 1656 O O . ARG A 1 207 ? 21.655 5.307 -14.200 1.00 87.50 207 ARG A O 1
ATOM 1663 N N . ASP A 1 208 ? 23.642 4.295 -14.436 1.00 90.75 208 ASP A N 1
ATOM 1664 C CA . ASP A 1 208 ? 23.727 4.602 -15.860 1.00 90.75 208 ASP A CA 1
ATOM 1665 C C . ASP A 1 208 ? 22.833 3.654 -16.679 1.00 90.75 208 ASP A C 1
ATOM 1667 O O . ASP A 1 208 ? 22.507 2.541 -16.258 1.00 90.75 208 ASP A O 1
ATOM 1671 N N . ALA A 1 209 ? 22.457 4.094 -17.881 1.00 89.31 209 ALA A N 1
ATOM 1672 C CA . ALA A 1 209 ? 21.530 3.364 -18.741 1.00 89.31 209 ALA A CA 1
ATOM 1673 C C . ALA A 1 209 ? 22.021 1.957 -19.125 1.00 89.31 209 ALA A C 1
ATOM 1675 O O . ALA A 1 209 ? 21.202 1.062 -19.316 1.00 89.31 209 ALA A O 1
ATOM 1676 N N . THR A 1 210 ? 23.337 1.745 -19.235 1.00 92.25 210 THR A N 1
ATOM 1677 C CA . THR A 1 210 ? 23.896 0.442 -19.628 1.00 92.25 210 THR A CA 1
ATOM 1678 C C . THR A 1 210 ? 23.771 -0.552 -18.483 1.00 92.25 210 THR A C 1
ATOM 1680 O O . THR A 1 210 ? 23.343 -1.684 -18.702 1.00 92.25 210 THR A O 1
ATOM 1683 N N . THR A 1 211 ? 24.096 -0.113 -17.264 1.00 93.62 211 THR A N 1
ATOM 1684 C CA . THR A 1 211 ? 23.943 -0.918 -16.046 1.00 93.62 211 THR A CA 1
ATOM 1685 C C . THR A 1 211 ? 22.478 -1.279 -15.816 1.00 93.62 211 THR A C 1
ATOM 1687 O O . THR A 1 211 ? 22.159 -2.458 -15.690 1.00 93.62 211 THR A O 1
ATOM 1690 N N . LEU A 1 212 ? 21.574 -0.293 -15.873 1.00 92.12 212 LEU A N 1
ATOM 1691 C CA . LEU A 1 212 ? 20.141 -0.534 -15.696 1.00 92.12 212 LEU A CA 1
ATOM 1692 C C . LEU A 1 212 ? 19.583 -1.490 -16.760 1.00 92.12 212 LEU A C 1
ATOM 1694 O O . LEU A 1 212 ? 18.825 -2.401 -16.440 1.00 92.12 212 LEU A O 1
ATOM 1698 N N . PHE A 1 213 ? 19.972 -1.323 -18.027 1.00 90.81 213 PHE A N 1
ATOM 1699 C CA . PHE A 1 213 ? 19.551 -2.236 -19.089 1.00 90.81 213 PHE A CA 1
ATOM 1700 C C . PHE A 1 213 ? 20.049 -3.669 -18.850 1.00 90.81 213 PHE A C 1
ATOM 1702 O O . PHE A 1 213 ? 19.303 -4.621 -19.074 1.00 90.81 213 PHE A O 1
ATOM 1709 N N . GLY A 1 214 ? 21.289 -3.824 -18.372 1.00 92.50 214 GLY A N 1
ATOM 1710 C CA . GLY A 1 214 ? 21.845 -5.118 -17.980 1.00 92.50 214 GLY A CA 1
ATOM 1711 C C . GLY A 1 214 ? 21.019 -5.794 -16.885 1.00 92.50 214 GLY A C 1
ATOM 1712 O O . GLY A 1 214 ? 20.594 -6.931 -17.068 1.00 92.50 214 GLY A O 1
ATOM 1713 N N . GLU A 1 215 ? 20.719 -5.072 -15.803 1.00 92.56 215 GLU A N 1
ATOM 1714 C CA . GLU A 1 215 ? 19.900 -5.559 -14.682 1.00 92.56 215 GLU A CA 1
ATOM 1715 C C . GLU A 1 215 ? 18.489 -5.964 -15.137 1.00 92.56 215 GLU A C 1
ATOM 1717 O O . GLU A 1 215 ? 18.020 -7.063 -14.838 1.00 92.56 215 GLU A O 1
ATOM 1722 N N . LEU A 1 216 ? 17.820 -5.124 -15.935 1.00 92.31 216 LEU A N 1
ATOM 1723 C CA . LEU A 1 216 ? 16.492 -5.443 -16.469 1.00 92.31 216 LEU A CA 1
ATOM 1724 C C . LEU A 1 216 ? 16.509 -6.696 -17.354 1.00 92.31 216 LEU A C 1
ATOM 1726 O O . LEU A 1 216 ? 15.537 -7.447 -17.358 1.00 92.31 216 LEU A O 1
ATOM 1730 N N . ASN A 1 217 ? 17.604 -6.947 -18.075 1.00 91.56 217 ASN A N 1
ATOM 1731 C CA . ASN A 1 217 ? 17.744 -8.111 -18.951 1.00 91.56 217 ASN A CA 1
ATOM 1732 C C . ASN A 1 217 ? 18.012 -9.411 -18.177 1.00 91.56 217 ASN A C 1
ATOM 1734 O O . ASN A 1 217 ? 17.773 -10.497 -18.701 1.00 91.56 217 ASN A O 1
ATOM 1738 N N . GLU A 1 218 ? 18.488 -9.314 -16.935 1.00 92.88 218 GLU A N 1
ATOM 1739 C CA . GLU A 1 218 ? 18.584 -10.457 -16.023 1.00 92.88 218 GLU A CA 1
ATOM 1740 C C . GLU A 1 218 ? 17.230 -10.793 -15.382 1.00 92.88 218 GLU A C 1
ATOM 1742 O O . GLU A 1 218 ? 16.939 -11.964 -15.132 1.00 92.88 218 GLU A O 1
ATOM 1747 N N . MET A 1 219 ? 16.384 -9.787 -15.142 1.00 90.94 219 MET A N 1
ATOM 1748 C CA . MET A 1 219 ? 15.081 -9.977 -14.497 1.00 90.94 219 MET A CA 1
ATOM 1749 C C . MET A 1 219 ? 13.945 -10.317 -15.468 1.00 90.94 219 MET A C 1
ATOM 1751 O O . MET A 1 219 ? 13.044 -11.085 -15.124 1.00 90.94 219 MET A O 1
ATOM 1755 N N . PHE A 1 220 ? 13.957 -9.734 -16.667 1.00 92.25 220 PHE A N 1
ATOM 1756 C CA . PHE A 1 220 ? 12.905 -9.889 -17.666 1.00 92.25 220 PHE A CA 1
ATOM 1757 C C . PHE A 1 220 ? 13.448 -10.564 -18.919 1.00 92.25 220 PHE A C 1
ATOM 1759 O O . PHE A 1 220 ? 14.538 -10.262 -19.400 1.00 92.25 220 PHE A O 1
ATOM 1766 N N . ASN A 1 221 ? 12.654 -11.469 -19.494 1.00 90.69 221 ASN A N 1
ATOM 1767 C CA . ASN A 1 221 ? 12.977 -12.020 -20.803 1.00 90.69 221 ASN A CA 1
ATOM 1768 C C . ASN A 1 221 ? 12.845 -10.938 -21.891 1.00 90.69 221 ASN A C 1
ATOM 1770 O O . ASN A 1 221 ? 12.156 -9.931 -21.725 1.00 90.69 221 ASN A O 1
ATOM 1774 N N . TYR A 1 222 ? 13.475 -11.179 -23.042 1.00 87.81 222 TYR A N 1
ATOM 1775 C CA . TYR A 1 222 ? 13.493 -10.221 -24.150 1.00 87.81 222 TYR A CA 1
ATOM 1776 C C . TYR A 1 222 ? 12.087 -9.780 -24.599 1.00 87.81 222 TYR A C 1
ATOM 1778 O O . TYR A 1 222 ? 11.878 -8.616 -24.924 1.00 87.81 222 TYR A O 1
ATOM 1786 N N . GLU A 1 223 ? 11.106 -10.688 -24.560 1.00 88.94 223 GLU A N 1
ATOM 1787 C CA . GLU A 1 223 ? 9.712 -10.401 -24.927 1.00 88.94 223 GLU A CA 1
ATOM 1788 C C . GLU A 1 223 ? 9.042 -9.381 -23.992 1.00 88.94 223 GLU A C 1
ATOM 1790 O O . GLU A 1 223 ? 8.251 -8.564 -24.457 1.00 88.94 223 GLU A O 1
ATOM 1795 N N . LYS A 1 224 ? 9.374 -9.396 -22.694 1.00 91.00 224 LYS A N 1
ATOM 1796 C CA . LYS A 1 224 ? 8.821 -8.479 -21.683 1.00 91.00 224 LYS A CA 1
ATOM 1797 C C . LYS A 1 224 ? 9.655 -7.221 -21.470 1.00 91.00 224 LYS A C 1
ATOM 1799 O O . LYS A 1 224 ? 9.226 -6.340 -20.731 1.00 91.00 224 LYS A O 1
ATOM 1804 N N . MET A 1 225 ? 10.818 -7.106 -22.109 1.00 91.94 225 MET A N 1
ATOM 1805 C CA . MET A 1 225 ? 11.718 -5.965 -21.927 1.00 91.94 225 MET A CA 1
ATOM 1806 C C . MET A 1 225 ? 11.040 -4.632 -22.272 1.00 91.94 225 MET A C 1
ATOM 1808 O O . MET A 1 225 ? 11.095 -3.691 -21.485 1.00 91.94 225 MET A O 1
ATOM 1812 N N . ASN A 1 226 ? 10.353 -4.558 -23.417 1.00 91.69 226 ASN A N 1
ATOM 1813 C CA . ASN A 1 226 ? 9.632 -3.342 -23.805 1.00 91.69 226 ASN A CA 1
ATOM 1814 C C . ASN A 1 226 ? 8.549 -2.987 -22.779 1.00 91.69 226 ASN A C 1
ATOM 1816 O O . ASN A 1 226 ? 8.445 -1.838 -22.376 1.00 91.69 226 ASN A O 1
ATOM 1820 N N . THR A 1 227 ? 7.820 -3.987 -22.283 1.00 94.00 227 THR A N 1
ATOM 1821 C CA . THR A 1 227 ? 6.788 -3.820 -21.253 1.00 94.00 227 THR A CA 1
ATOM 1822 C C . THR A 1 227 ? 7.376 -3.356 -19.917 1.00 94.00 227 THR A C 1
ATOM 1824 O O . THR A 1 227 ? 6.777 -2.522 -19.247 1.00 94.00 227 THR A O 1
ATOM 1827 N N . ALA A 1 228 ? 8.567 -3.831 -19.537 1.00 94.38 228 ALA A N 1
ATOM 1828 C CA . ALA A 1 228 ? 9.285 -3.360 -18.353 1.00 94.38 228 ALA A CA 1
ATOM 1829 C C . ALA A 1 228 ? 9.708 -1.889 -18.487 1.00 94.38 228 ALA A C 1
ATOM 1831 O O . ALA A 1 228 ? 9.530 -1.103 -17.557 1.00 94.38 228 ALA A O 1
ATOM 1832 N N . ILE A 1 229 ? 10.229 -1.506 -19.655 1.00 93.44 229 ILE A N 1
ATOM 1833 C CA . ILE A 1 229 ? 10.600 -0.118 -19.955 1.00 93.44 229 ILE A CA 1
ATOM 1834 C C . ILE A 1 229 ? 9.356 0.776 -19.937 1.00 93.44 229 ILE A C 1
ATOM 1836 O O . ILE A 1 229 ? 9.367 1.827 -19.294 1.00 93.44 229 ILE A O 1
ATOM 1840 N N . ASP A 1 230 ? 8.269 0.343 -20.577 1.00 95.62 230 ASP A N 1
ATOM 1841 C CA . ASP A 1 230 ? 6.997 1.059 -20.568 1.00 95.62 230 ASP A CA 1
ATOM 1842 C C . ASP A 1 230 ? 6.479 1.224 -19.140 1.00 95.62 230 ASP A C 1
ATOM 1844 O O . ASP A 1 230 ? 6.119 2.337 -18.757 1.00 95.62 230 ASP A O 1
ATOM 1848 N N . PHE A 1 231 ? 6.506 0.170 -18.322 1.00 97.31 231 PHE A N 1
ATOM 1849 C CA . PHE A 1 231 ? 6.126 0.245 -16.914 1.00 97.31 231 PHE A CA 1
ATOM 1850 C C . PHE A 1 231 ? 6.917 1.330 -16.171 1.00 97.31 231 PHE A C 1
ATOM 1852 O O . PHE A 1 231 ? 6.314 2.173 -15.501 1.00 97.31 231 PHE A O 1
ATOM 1859 N N . ILE A 1 232 ? 8.246 1.353 -16.315 1.00 94.75 232 ILE A N 1
ATOM 1860 C CA . ILE A 1 232 ? 9.111 2.339 -15.651 1.00 94.75 232 ILE A CA 1
ATOM 1861 C C . ILE A 1 232 ? 8.746 3.757 -16.103 1.00 94.75 232 ILE A C 1
ATOM 1863 O O . ILE A 1 232 ? 8.533 4.631 -15.263 1.00 94.75 232 ILE A O 1
ATOM 1867 N N . LEU A 1 233 ? 8.609 3.989 -17.411 1.00 94.31 233 LEU A N 1
ATOM 1868 C CA . LEU A 1 233 ? 8.288 5.310 -17.963 1.00 94.31 233 LEU A CA 1
ATOM 1869 C C . LEU A 1 233 ? 6.897 5.803 -17.539 1.00 94.31 233 LEU A C 1
ATOM 1871 O O . LEU A 1 233 ? 6.739 6.969 -17.167 1.00 94.31 233 LEU A O 1
ATOM 1875 N N . HIS A 1 234 ? 5.888 4.929 -17.553 1.00 96.38 234 HIS A N 1
ATOM 1876 C CA . HIS A 1 234 ? 4.538 5.274 -17.104 1.00 96.38 234 HIS A CA 1
ATOM 1877 C C . HIS A 1 234 ? 4.503 5.560 -15.600 1.00 96.38 234 HIS A C 1
ATOM 1879 O O . HIS A 1 234 ? 3.831 6.502 -15.178 1.00 96.38 234 HIS A O 1
ATOM 1885 N N . SER A 1 235 ? 5.248 4.788 -14.807 1.00 96.25 235 SER A N 1
ATOM 1886 C CA . SER A 1 235 ? 5.354 4.954 -13.354 1.00 96.25 235 SER A CA 1
ATOM 1887 C C . SER A 1 235 ? 6.049 6.265 -12.988 1.00 96.25 235 SER A C 1
ATOM 1889 O O . SER A 1 235 ? 5.514 7.041 -12.200 1.00 96.25 235 SER A O 1
ATOM 1891 N N . LEU A 1 236 ? 7.164 6.587 -13.651 1.00 93.38 236 LEU A N 1
ATOM 1892 C CA . LEU A 1 236 ? 7.842 7.882 -13.527 1.00 93.38 236 LEU A CA 1
ATOM 1893 C C . LEU A 1 236 ? 6.910 9.045 -13.879 1.00 93.38 236 LEU A C 1
ATOM 1895 O O . LEU A 1 236 ? 6.815 10.033 -13.150 1.00 93.38 236 LEU A O 1
ATOM 1899 N N . GLY A 1 237 ? 6.180 8.919 -14.991 1.00 93.69 237 GLY A N 1
ATOM 1900 C CA . GLY A 1 237 ? 5.212 9.922 -15.418 1.00 93.69 237 GLY A CA 1
ATOM 1901 C C . GLY A 1 237 ? 4.060 10.113 -14.428 1.00 93.69 237 GLY A C 1
ATOM 1902 O O . GLY A 1 237 ? 3.583 11.237 -14.268 1.00 93.69 237 GLY A O 1
ATOM 1903 N N . ALA A 1 238 ? 3.604 9.045 -13.771 1.00 94.62 238 ALA A N 1
ATOM 1904 C CA . ALA A 1 238 ? 2.560 9.101 -12.751 1.00 94.62 238 ALA A CA 1
ATOM 1905 C C . ALA A 1 238 ? 3.065 9.763 -11.462 1.00 94.62 238 ALA A C 1
ATOM 1907 O O . ALA A 1 238 ? 2.417 10.675 -10.944 1.00 94.62 238 ALA A O 1
ATOM 1908 N N . ASP A 1 239 ? 4.253 9.373 -11.004 1.00 94.19 239 ASP A N 1
ATOM 1909 C CA . ASP A 1 239 ? 4.884 9.919 -9.806 1.00 94.19 239 ASP A CA 1
ATOM 1910 C C . ASP A 1 239 ? 5.184 11.416 -9.939 1.00 94.19 239 ASP A C 1
ATOM 1912 O O . ASP A 1 239 ? 4.819 12.203 -9.067 1.00 94.19 239 ASP A O 1
ATOM 1916 N N . LEU A 1 240 ? 5.711 11.849 -11.087 1.00 91.25 240 LEU A N 1
ATOM 1917 C CA . LEU A 1 240 ? 5.944 13.265 -11.392 1.00 91.25 240 LEU A CA 1
ATOM 1918 C C . LEU A 1 240 ? 4.668 14.114 -11.423 1.00 91.25 240 LEU A C 1
ATOM 1920 O O . LEU A 1 240 ? 4.694 15.291 -11.065 1.00 91.25 240 LEU A O 1
ATOM 1924 N N . LYS A 1 241 ? 3.549 13.543 -11.881 1.00 92.44 241 LYS A N 1
ATOM 1925 C CA . LYS A 1 241 ? 2.256 14.246 -11.959 1.00 92.44 241 LYS A CA 1
ATOM 1926 C C . LYS A 1 241 ? 1.521 14.291 -10.620 1.00 92.44 241 LYS A C 1
ATOM 1928 O O . LYS A 1 241 ? 0.523 15.007 -10.504 1.00 92.44 241 LYS A O 1
ATOM 1933 N N . SER A 1 242 ? 1.967 13.518 -9.635 1.00 91.44 242 SER A N 1
ATOM 1934 C CA . SER A 1 242 ? 1.319 13.429 -8.331 1.00 91.44 242 SER A CA 1
ATOM 1935 C C . SER A 1 242 ? 1.429 14.741 -7.538 1.00 91.44 242 SER A C 1
ATOM 1937 O O . SER A 1 242 ? 2.319 15.570 -7.745 1.00 91.44 242 SER A O 1
ATOM 1939 N N . LYS A 1 243 ? 0.522 14.936 -6.573 1.00 83.62 243 LYS A N 1
ATOM 1940 C CA . LYS A 1 243 ? 0.575 16.057 -5.616 1.00 83.62 243 LYS A CA 1
ATOM 1941 C C . LYS A 1 243 ? 1.542 15.738 -4.470 1.00 83.62 243 LYS A C 1
ATOM 1943 O O . LYS A 1 243 ? 1.149 15.714 -3.309 1.00 83.62 243 LYS A O 1
ATOM 1948 N N . GLY A 1 244 ? 2.789 15.463 -4.825 1.00 86.69 244 GLY A N 1
ATOM 1949 C CA . GLY A 1 244 ? 3.859 15.063 -3.916 1.00 86.69 244 GLY A CA 1
ATOM 1950 C C . GLY A 1 244 ? 4.702 13.949 -4.530 1.00 86.69 244 GLY A C 1
ATOM 1951 O O . GLY A 1 244 ? 4.594 12.811 -4.067 1.00 86.69 244 GLY A O 1
ATOM 1952 N N . PRO A 1 245 ? 5.519 14.256 -5.558 1.00 89.19 245 PRO A N 1
ATOM 1953 C CA . PRO A 1 245 ? 6.397 13.270 -6.173 1.00 89.19 245 PRO A CA 1
ATOM 1954 C C . PRO A 1 245 ? 7.319 12.619 -5.143 1.00 89.19 245 PRO A C 1
ATOM 1956 O O . PRO A 1 245 ? 7.749 13.256 -4.173 1.00 89.19 245 PRO A O 1
ATOM 1959 N N . SER A 1 246 ? 7.630 11.341 -5.343 1.00 89.88 246 SER A N 1
ATOM 1960 C CA . SER A 1 246 ? 8.557 10.634 -4.460 1.00 89.88 246 SER A CA 1
ATOM 1961 C C . SER A 1 246 ? 10.015 11.066 -4.663 1.00 89.88 246 SER A C 1
ATOM 1963 O O . SER A 1 246 ? 10.809 10.963 -3.727 1.00 89.88 246 SER A O 1
ATOM 1965 N N . ILE A 1 247 ? 10.339 11.618 -5.839 1.00 85.56 247 ILE A N 1
ATOM 1966 C CA . ILE A 1 247 ? 11.672 12.090 -6.246 1.00 85.56 247 ILE A CA 1
ATOM 1967 C C . ILE A 1 247 ? 11.579 13.532 -6.765 1.00 85.56 247 ILE A C 1
ATOM 1969 O O . ILE A 1 247 ? 10.551 13.945 -7.311 1.00 85.56 247 ILE A O 1
ATOM 1973 N N . ALA A 1 248 ? 12.646 14.317 -6.601 1.00 81.44 248 ALA A N 1
ATOM 1974 C CA . ALA A 1 248 ? 12.689 15.680 -7.116 1.00 81.44 248 ALA A CA 1
ATOM 1975 C C . ALA A 1 248 ? 12.736 15.694 -8.661 1.00 81.44 248 ALA A C 1
ATOM 1977 O O . ALA A 1 248 ? 13.469 14.904 -9.252 1.00 81.44 248 ALA A O 1
ATOM 1978 N N . PRO A 1 249 ? 12.055 16.637 -9.346 1.00 73.75 249 PRO A N 1
ATOM 1979 C CA . PRO A 1 249 ? 12.013 16.662 -10.813 1.00 73.75 249 PRO A CA 1
ATOM 1980 C C . PRO A 1 249 ? 13.373 16.777 -11.520 1.00 73.75 249 PRO A C 1
ATOM 1982 O O . PRO A 1 249 ? 13.454 16.480 -12.702 1.00 73.75 249 PRO A O 1
ATOM 1985 N N . GLY A 1 250 ? 14.414 17.261 -10.833 1.00 69.56 250 GLY A N 1
ATOM 1986 C CA . GLY A 1 250 ? 15.763 17.404 -11.393 1.00 69.56 250 GLY A CA 1
ATOM 1987 C C . GLY A 1 250 ? 16.664 16.177 -11.227 1.00 69.56 250 GLY A C 1
ATOM 1988 O O . GLY A 1 250 ? 17.769 16.185 -11.756 1.00 69.56 250 GLY A O 1
ATOM 1989 N N . GLU A 1 251 ? 16.224 15.162 -10.479 1.00 67.12 251 GLU A N 1
ATOM 1990 C CA . GLU A 1 251 ? 16.953 13.899 -10.269 1.00 67.12 251 GLU A CA 1
ATOM 1991 C C . GLU A 1 251 ? 16.519 12.795 -11.252 1.00 67.12 251 GLU A C 1
ATOM 1993 O O . GLU A 1 251 ? 17.055 11.689 -11.200 1.00 67.12 251 GLU A O 1
ATOM 1998 N N . LEU A 1 252 ? 15.558 13.101 -12.133 1.00 58.81 252 LEU A N 1
ATOM 1999 C CA . LEU A 1 252 ? 14.958 12.197 -13.118 1.00 58.81 252 LEU A CA 1
ATOM 2000 C C . LEU A 1 252 ? 15.456 12.461 -14.541 1.00 58.81 252 LEU A C 1
ATOM 2002 O O . LEU A 1 252 ? 15.554 13.649 -14.929 1.00 58.81 252 LEU A O 1
#